Protein AF-A0A1H3PT80-F1 (afdb_monomer_lite)

Sequence (200 aa):
MAVECEVYDCGIDAIGRCCNGANCEVSGGAAYCTSHGYGGQCRLCLDAWPRHQEEYRAAVDAARERLTRIAAALTDAGVTPVRYPSGRTRQRKVRVGLLRLETHWVSEPDPDAMRSGWLLGTYRWSKWVTDKYGEGGWHWDRDYPTYLNTDGTLAAEGLDGGDIRKVSLTGWDQRDVDFWNGLADTAAALAKRQGVQVTD

Secondary structure (DSSP, 8-state):
--------S-----EEEPS-TTT-SSTT--EEEGGG-BTTB-HHHHHHHHHHHHHHHHHHHHHHHHHHHHHHHHHHTT-PPEEEEEEEEEEEEEEETTTEEEEEEEEEEEEEEEEEEEEEEEEEEEEEE--TTS-SPEEEEEEEEEEEETTS-EEETTSBTS-GGG--SSSS-HHHHHHHHHHHHHHHHHHHHTT-----

Organism: NCBI:txid405436

pLDDT: mean 72.31, std 17.57, range [26.64, 97.19]

Foldseek 3Di:
DDDDPPPDPDPDDDWAFQPPCPQAPDNPGDIDDPVCDDVRHHPRSVVCVVVLVVVLVVLLVVLLVLLQLLLQLCVVVVPFWDKFFAWDWDWDFDDDPDPDTDTDIDQAGDPVRIFTFHFLDWDWFWDFDQPPVSPDTDIDIDIFGWGQGSRSFIAGGSYPPRGCPRTDPPPSDVCSSVVSNVSSVSSCVVCVVVVGDRDD

Structure (mmCIF, N/CA/C/O backbone):
data_AF-A0A1H3PT80-F1
#
_entry.id   AF-A0A1H3PT80-F1
#
loop_
_atom_site.group_PDB
_atom_site.id
_atom_site.type_symbol
_atom_site.label_atom_id
_atom_site.label_alt_id
_atom_site.label_comp_id
_atom_site.label_asym_id
_atom_site.label_entity_id
_atom_site.label_seq_id
_atom_site.pdbx_PDB_ins_code
_atom_site.Cartn_x
_atom_site.Cartn_y
_atom_site.Cartn_z
_atom_site.occupancy
_atom_site.B_iso_or_equiv
_atom_site.auth_seq_id
_atom_site.auth_comp_id
_atom_site.auth_asym_id
_atom_site.auth_atom_id
_atom_site.pdbx_PDB_model_num
ATOM 1 N N . MET A 1 1 ? 13.349 -22.345 -34.858 1.00 31.91 1 MET A N 1
ATOM 2 C CA . MET A 1 1 ? 13.309 -21.340 -35.939 1.00 31.91 1 MET A CA 1
ATOM 3 C C . MET A 1 1 ? 14.160 -20.170 -35.487 1.00 31.91 1 MET A C 1
ATOM 5 O O . MET A 1 1 ? 13.883 -19.621 -34.428 1.00 31.91 1 MET A O 1
ATOM 9 N N . ALA A 1 2 ? 15.270 -19.917 -36.182 1.00 26.64 2 ALA A N 1
ATOM 10 C CA . ALA A 1 2 ? 16.152 -18.792 -35.895 1.00 26.64 2 ALA A CA 1
ATOM 11 C C . ALA A 1 2 ? 15.424 -17.515 -36.319 1.00 26.64 2 ALA A C 1
ATOM 13 O O . ALA A 1 2 ? 14.973 -17.430 -37.456 1.00 26.64 2 ALA A O 1
ATOM 14 N N . VAL A 1 3 ? 15.235 -16.579 -35.390 1.00 37.38 3 VAL A N 1
ATOM 15 C CA . VAL A 1 3 ? 14.699 -15.262 -35.732 1.00 37.38 3 VAL A CA 1
ATOM 16 C C . VAL A 1 3 ? 15.829 -14.546 -36.451 1.00 37.38 3 VAL A C 1
ATOM 18 O O . VAL A 1 3 ? 16.868 -14.280 -35.847 1.00 37.38 3 VAL A O 1
ATOM 21 N N . GLU A 1 4 ? 15.657 -14.348 -37.752 1.00 37.88 4 GLU A N 1
ATOM 22 C CA . GLU A 1 4 ? 16.518 -13.510 -38.569 1.00 37.88 4 GLU A CA 1
ATOM 23 C C . GLU A 1 4 ? 16.566 -12.130 -37.909 1.00 37.88 4 GLU A C 1
ATOM 25 O O . GLU A 1 4 ? 15.595 -11.377 -37.913 1.00 37.88 4 GLU A O 1
ATOM 30 N N . CYS A 1 5 ? 17.691 -11.804 -37.276 1.00 41.44 5 CYS A N 1
ATOM 31 C CA . CYS A 1 5 ? 18.057 -10.407 -37.179 1.00 41.44 5 CYS A CA 1
ATOM 32 C C . CYS A 1 5 ? 18.278 -9.969 -38.626 1.00 41.44 5 CYS A C 1
ATOM 34 O O . CYS A 1 5 ? 19.224 -10.429 -39.265 1.00 41.44 5 CYS A O 1
ATOM 36 N N . GLU A 1 6 ? 17.407 -9.116 -39.152 1.00 39.62 6 GLU A N 1
ATOM 37 C CA . GLU A 1 6 ? 17.739 -8.281 -40.302 1.00 39.62 6 GLU A CA 1
ATOM 38 C C . GLU A 1 6 ? 18.891 -7.365 -39.860 1.00 39.62 6 GLU A C 1
ATOM 40 O O . GLU A 1 6 ? 18.703 -6.257 -39.359 1.00 39.62 6 GLU A O 1
ATOM 45 N N . VAL A 1 7 ? 20.112 -7.902 -39.919 1.00 45.34 7 VAL A N 1
ATOM 46 C CA . VAL A 1 7 ? 21.350 -7.192 -39.615 1.00 45.34 7 VAL A CA 1
ATOM 47 C C . VAL A 1 7 ? 21.594 -6.234 -40.773 1.00 45.34 7 VAL A C 1
ATOM 49 O O . VAL A 1 7 ? 22.225 -6.576 -41.769 1.00 45.34 7 VAL A O 1
ATOM 52 N N . TYR A 1 8 ? 21.067 -5.023 -40.646 1.00 38.28 8 TYR A N 1
ATOM 53 C CA . TYR A 1 8 ? 21.519 -3.880 -41.426 1.00 38.28 8 TYR A CA 1
ATOM 54 C C . TYR A 1 8 ? 22.942 -3.522 -40.989 1.00 38.28 8 TYR A C 1
ATOM 56 O O . TYR A 1 8 ? 23.091 -2.845 -39.980 1.00 38.28 8 TYR A O 1
ATOM 64 N N . ASP A 1 9 ? 23.959 -3.994 -41.722 1.00 40.78 9 ASP A N 1
ATOM 65 C CA . ASP A 1 9 ? 25.332 -3.447 -41.852 1.00 40.78 9 ASP A CA 1
ATOM 66 C C . ASP A 1 9 ? 26.089 -2.975 -40.583 1.00 40.78 9 ASP A C 1
ATOM 68 O O . ASP A 1 9 ? 27.136 -2.331 -40.664 1.00 40.78 9 ASP A O 1
ATOM 72 N N . CYS A 1 10 ? 25.624 -3.305 -39.380 1.00 45.09 10 CYS A N 1
ATOM 73 C CA . CYS A 1 10 ? 26.256 -2.919 -38.130 1.00 45.09 10 CYS A CA 1
ATOM 74 C C . CYS A 1 10 ? 27.233 -4.022 -37.717 1.00 45.09 10 CYS A C 1
ATOM 76 O O . CYS A 1 10 ? 26.894 -4.952 -36.986 1.00 45.09 10 CYS A O 1
ATOM 78 N N . GLY A 1 11 ? 28.463 -3.962 -38.218 1.00 45.03 11 GLY A N 1
ATOM 79 C CA . GLY A 1 11 ? 29.505 -4.907 -37.825 1.00 45.03 11 GLY A CA 1
ATOM 80 C C . GLY A 1 11 ? 29.887 -4.776 -36.346 1.00 45.03 11 GLY A C 1
ATOM 81 O O . GLY A 1 11 ? 30.860 -4.090 -36.076 1.00 45.03 11 GLY A O 1
ATOM 82 N N . ILE A 1 12 ? 29.158 -5.401 -35.401 1.00 51.84 12 ILE A N 1
ATOM 83 C CA . ILE A 1 12 ? 29.580 -5.614 -33.993 1.00 51.84 12 ILE A CA 1
ATOM 84 C C . ILE A 1 12 ? 29.006 -6.916 -33.362 1.00 51.84 12 ILE A C 1
ATOM 86 O O . ILE A 1 12 ? 27.827 -7.017 -33.026 1.00 51.84 12 ILE A O 1
ATOM 90 N N . ASP A 1 13 ? 29.918 -7.870 -33.151 1.00 42.28 13 ASP A N 1
ATOM 91 C CA . ASP A 1 13 ? 30.297 -8.759 -32.021 1.00 42.28 13 ASP A CA 1
ATOM 92 C C . ASP A 1 13 ? 29.435 -9.140 -30.786 1.00 42.28 13 ASP A C 1
ATOM 94 O O . ASP A 1 13 ? 29.925 -9.941 -29.986 1.00 42.28 13 ASP A O 1
ATOM 98 N N . ALA A 1 14 ? 28.186 -8.712 -30.564 1.00 50.44 14 ALA A N 1
ATOM 99 C CA . ALA A 1 14 ? 27.430 -9.269 -29.418 1.00 50.44 14 ALA A CA 1
ATOM 100 C C . ALA A 1 14 ? 25.906 -9.274 -29.582 1.00 50.44 14 ALA A C 1
ATOM 102 O O . ALA A 1 14 ? 25.258 -8.227 -29.621 1.00 50.44 14 ALA A O 1
ATOM 103 N N . ILE A 1 15 ? 25.334 -10.484 -29.586 1.00 58.44 15 ILE A N 1
ATOM 104 C CA . ILE A 1 15 ? 23.895 -10.728 -29.454 1.00 58.44 15 ILE A CA 1
ATOM 105 C C . ILE A 1 15 ? 23.549 -10.721 -27.961 1.00 58.44 15 ILE A C 1
ATOM 107 O O . ILE A 1 15 ? 23.914 -11.640 -27.227 1.00 58.44 15 ILE A O 1
ATOM 111 N N . GLY A 1 16 ? 22.819 -9.701 -27.514 1.00 57.72 16 GLY A N 1
ATOM 112 C CA . GLY A 1 16 ? 22.093 -9.734 -26.248 1.00 57.72 16 GLY A CA 1
ATOM 113 C C . GLY A 1 16 ? 20.696 -10.325 -26.452 1.00 57.72 16 GLY A C 1
ATOM 114 O O . GLY A 1 16 ? 20.104 -10.206 -27.525 1.00 57.72 16 GLY A O 1
ATOM 115 N N . ARG A 1 17 ? 20.132 -10.960 -25.422 1.00 60.50 17 ARG A N 1
ATOM 116 C CA . ARG A 1 17 ? 18.685 -11.226 -25.349 1.00 60.50 17 ARG A CA 1
ATOM 117 C C . ARG A 1 17 ? 18.067 -10.233 -24.391 1.00 60.50 17 ARG A C 1
ATOM 119 O O . ARG A 1 17 ? 18.657 -9.956 -23.349 1.00 60.50 17 ARG A O 1
ATOM 126 N N . CYS A 1 18 ? 16.911 -9.678 -24.748 1.00 62.84 18 CYS A N 1
ATOM 127 C CA . CYS A 1 18 ? 16.230 -8.732 -23.871 1.00 62.84 18 CYS A CA 1
ATOM 128 C C . CYS A 1 18 ? 15.975 -9.395 -22.510 1.00 62.84 18 CYS A C 1
ATOM 130 O O . CYS A 1 18 ? 15.366 -10.461 -22.443 1.00 62.84 18 CYS A O 1
ATOM 132 N N . CYS A 1 19 ? 16.464 -8.770 -21.436 1.00 55.00 19 CYS A N 1
ATOM 133 C CA . CYS A 1 19 ? 16.321 -9.266 -20.066 1.00 55.00 19 CYS A CA 1
ATOM 134 C C . CYS A 1 19 ? 14.875 -9.184 -19.548 1.00 55.00 19 CYS A C 1
ATOM 136 O O . CYS A 1 19 ? 14.531 -9.849 -18.573 1.00 55.00 19 CYS A O 1
ATOM 138 N N . ASN A 1 20 ? 14.010 -8.425 -20.227 1.00 55.66 20 ASN A N 1
ATOM 139 C CA . ASN A 1 20 ? 12.604 -8.250 -19.872 1.00 55.66 20 ASN A CA 1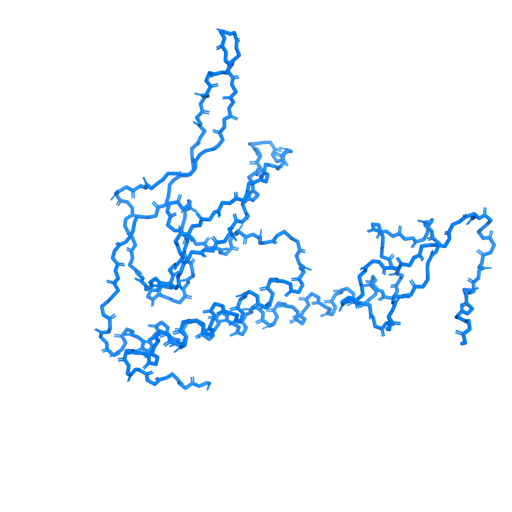
ATOM 140 C C . ASN A 1 20 ? 11.729 -9.392 -20.404 1.00 55.66 20 ASN A C 1
ATOM 142 O O . ASN A 1 20 ? 10.794 -9.157 -21.162 1.00 55.66 20 ASN A O 1
ATOM 146 N N . GLY A 1 21 ? 11.984 -10.633 -19.980 1.00 51.47 21 GLY A N 1
ATOM 147 C CA . GLY A 1 21 ? 11.119 -11.776 -20.314 1.00 51.47 21 GLY A CA 1
ATOM 148 C C . GLY A 1 21 ? 9.647 -11.589 -19.903 1.00 51.47 21 GLY A C 1
ATOM 149 O O . GLY A 1 21 ? 8.773 -12.200 -20.500 1.00 51.47 21 GLY A O 1
ATOM 150 N N . ALA A 1 22 ? 9.382 -10.712 -18.931 1.00 53.22 22 ALA A N 1
ATOM 151 C CA . ALA A 1 22 ? 8.051 -10.350 -18.442 1.00 53.22 22 ALA A CA 1
ATOM 152 C C . ALA A 1 22 ? 7.285 -9.341 -19.326 1.00 53.22 22 ALA A C 1
ATOM 154 O O . ALA A 1 22 ? 6.060 -9.390 -19.380 1.00 53.22 22 ALA A O 1
ATOM 155 N N . ASN A 1 23 ? 8.001 -8.443 -20.014 1.00 54.19 23 ASN A N 1
ATOM 156 C CA . ASN A 1 23 ? 7.424 -7.323 -20.780 1.00 54.19 23 ASN A CA 1
ATOM 157 C C . ASN A 1 23 ? 7.787 -7.387 -22.274 1.00 54.19 23 ASN A C 1
ATOM 159 O O . ASN A 1 23 ? 7.582 -6.428 -23.012 1.00 54.19 23 ASN A O 1
ATOM 163 N N . CYS A 1 24 ? 8.407 -8.480 -22.720 1.00 64.62 24 CYS A N 1
ATOM 164 C CA . CYS A 1 24 ? 8.687 -8.715 -24.126 1.00 64.62 24 CYS A CA 1
ATOM 165 C C . CYS A 1 24 ? 7.549 -9.547 -24.709 1.00 64.62 24 CYS A C 1
ATOM 167 O O . CYS A 1 24 ? 7.300 -10.662 -24.259 1.00 64.62 24 CYS A O 1
ATOM 169 N N . GLU A 1 25 ? 6.904 -9.036 -25.755 1.00 64.69 25 GLU A N 1
ATOM 170 C CA . GLU A 1 25 ? 5.866 -9.761 -26.504 1.00 64.69 25 GLU A CA 1
ATOM 171 C C . GLU A 1 25 ? 6.401 -11.047 -27.167 1.00 64.69 25 GLU A C 1
ATOM 173 O O . GLU A 1 25 ? 5.635 -11.908 -27.599 1.00 64.69 25 GLU A O 1
ATOM 178 N N . VAL A 1 26 ? 7.729 -11.204 -27.228 1.00 64.06 26 VAL A N 1
ATOM 179 C CA . VAL A 1 26 ? 8.406 -12.404 -27.717 1.00 64.06 26 VAL A CA 1
ATOM 180 C C . VAL A 1 26 ? 8.758 -13.313 -26.543 1.00 64.06 26 VAL A C 1
ATOM 182 O O . VAL A 1 26 ? 9.646 -13.011 -25.741 1.00 64.06 26 VAL A O 1
ATOM 185 N N . SER A 1 27 ? 8.112 -14.479 -26.488 1.00 60.38 27 SER A N 1
ATOM 186 C CA . SER A 1 27 ? 8.418 -15.528 -25.509 1.00 60.38 27 SER A CA 1
ATOM 187 C C . SER A 1 27 ? 9.910 -15.894 -25.532 1.00 60.38 27 SER A C 1
ATOM 189 O O . SER A 1 27 ? 10.440 -16.326 -26.556 1.00 60.38 27 SER A O 1
ATOM 191 N N . GLY A 1 28 ? 10.593 -15.736 -24.393 1.00 59.59 28 GLY A N 1
ATOM 192 C CA . GLY A 1 28 ? 12.038 -15.985 -24.261 1.00 59.59 28 GLY A CA 1
ATOM 193 C C . GLY A 1 28 ? 12.946 -14.814 -24.669 1.00 59.59 28 GLY A C 1
ATOM 194 O O . GLY A 1 28 ? 14.168 -14.985 -24.728 1.00 59.59 28 GLY A O 1
ATOM 195 N N . GLY A 1 29 ? 12.364 -13.639 -24.931 1.00 65.56 29 GLY A N 1
ATOM 196 C CA . GLY A 1 29 ? 13.063 -12.395 -25.241 1.00 65.56 29 GLY A CA 1
ATOM 197 C C . GLY A 1 29 ? 13.547 -12.315 -26.690 1.00 65.56 29 GLY A C 1
ATOM 198 O O . GLY A 1 29 ? 14.150 -13.252 -27.223 1.00 65.56 29 GLY A O 1
ATOM 199 N N . ALA A 1 30 ? 13.323 -11.163 -27.326 1.00 68.62 30 ALA A N 1
ATOM 200 C CA . ALA A 1 30 ? 13.878 -10.881 -28.644 1.00 68.62 30 ALA A CA 1
ATOM 201 C C . ALA A 1 30 ? 15.408 -10.717 -28.576 1.00 68.62 30 ALA A C 1
ATOM 203 O O . ALA A 1 30 ? 15.952 -10.142 -27.622 1.00 68.62 30 ALA A O 1
ATOM 204 N N . ALA A 1 31 ? 16.097 -11.227 -29.599 1.00 65.38 31 ALA A N 1
ATOM 205 C CA . ALA A 1 31 ? 17.514 -10.960 -29.811 1.00 65.38 31 ALA A CA 1
ATOM 206 C C . ALA A 1 31 ? 17.703 -9.502 -30.257 1.00 65.38 31 ALA A C 1
ATOM 208 O O . ALA A 1 31 ? 16.900 -8.981 -31.030 1.00 65.38 31 ALA A O 1
ATOM 209 N N . TYR A 1 32 ? 18.748 -8.839 -29.766 1.00 61.19 32 TYR A N 1
ATOM 210 C CA . TYR A 1 32 ? 19.111 -7.488 -30.190 1.00 61.19 32 TYR A CA 1
ATOM 211 C C . TYR A 1 32 ? 20.634 -7.302 -30.176 1.00 61.19 32 TYR A C 1
ATOM 213 O O . TYR A 1 32 ? 21.350 -7.931 -29.394 1.00 61.19 32 TYR A O 1
ATOM 221 N N . CYS A 1 33 ? 21.132 -6.415 -31.036 1.00 61.91 33 CYS A N 1
ATOM 222 C CA . CYS A 1 33 ? 22.520 -5.959 -31.001 1.00 61.91 33 CYS A CA 1
ATOM 223 C C . CYS A 1 33 ? 22.676 -4.883 -29.920 1.00 61.91 33 CYS A C 1
ATOM 225 O O . CYS A 1 33 ? 21.865 -3.959 -29.853 1.00 61.91 33 CYS A O 1
ATOM 227 N N . THR A 1 34 ? 23.726 -4.954 -29.100 1.00 56.25 34 THR A N 1
ATOM 228 C CA . THR A 1 34 ? 23.953 -4.023 -27.974 1.00 56.25 34 THR A CA 1
ATOM 229 C C . THR A 1 34 ? 23.998 -2.550 -28.402 1.00 56.25 34 THR A C 1
ATOM 231 O O . THR A 1 34 ? 23.572 -1.687 -27.643 1.00 56.25 34 THR A O 1
ATOM 234 N N . SER A 1 35 ? 24.437 -2.259 -29.633 1.00 54.66 35 SER A N 1
ATOM 235 C CA . SER A 1 35 ? 24.432 -0.920 -30.250 1.00 54.66 35 SER A CA 1
ATOM 236 C C . SER A 1 35 ? 23.033 -0.361 -30.543 1.00 54.66 35 SER A C 1
ATOM 238 O O . SER A 1 35 ? 22.873 0.849 -30.673 1.00 54.66 35 SER A O 1
ATOM 240 N N . HIS A 1 36 ? 22.023 -1.226 -30.631 1.00 52.38 36 HIS A N 1
ATOM 241 C CA . HIS A 1 36 ? 20.621 -0.883 -30.884 1.00 52.38 36 HIS A CA 1
ATOM 242 C C . HIS A 1 36 ? 19.729 -1.094 -29.650 1.00 52.38 36 HIS A C 1
ATOM 244 O O . HIS A 1 36 ? 18.524 -0.852 -29.709 1.00 52.38 36 HIS A O 1
ATOM 250 N N . GLY A 1 37 ? 20.305 -1.546 -28.532 1.00 53.94 37 GLY A N 1
ATOM 251 C CA . GLY A 1 37 ? 19.613 -1.661 -27.256 1.00 53.94 37 GLY A CA 1
ATOM 252 C C . GLY A 1 37 ? 19.780 -0.392 -26.427 1.00 53.94 37 GLY A C 1
ATOM 253 O O . GLY A 1 37 ? 20.900 -0.009 -26.100 1.00 53.94 37 GLY A O 1
ATOM 254 N N . TYR A 1 38 ? 18.677 0.237 -26.020 1.00 56.12 38 TYR A N 1
ATOM 255 C CA . TYR A 1 38 ? 18.713 1.289 -25.001 1.00 56.12 38 TYR A CA 1
ATOM 256 C C . TYR A 1 38 ? 18.466 0.644 -23.634 1.00 56.12 38 TYR A C 1
ATOM 258 O O . TYR A 1 38 ? 17.416 0.045 -23.412 1.00 56.12 38 TYR A O 1
ATOM 266 N N . GLY A 1 39 ? 19.459 0.678 -22.739 1.00 58.00 39 GLY A N 1
ATOM 267 C CA . GLY A 1 39 ? 19.324 0.125 -21.383 1.00 58.00 39 GLY A CA 1
ATOM 268 C C . GLY A 1 39 ? 19.009 -1.381 -21.306 1.00 58.00 39 GLY A C 1
ATOM 269 O O . GLY A 1 39 ? 18.416 -1.820 -20.328 1.00 58.00 39 GLY A O 1
ATOM 270 N N . GLY A 1 40 ? 19.367 -2.178 -22.324 1.00 60.03 40 GLY A N 1
ATOM 271 C CA . GLY A 1 40 ? 19.110 -3.630 -22.351 1.00 60.03 40 GLY A CA 1
ATOM 272 C C . GLY A 1 40 ? 17.749 -4.060 -22.926 1.00 60.03 40 GLY A C 1
ATOM 273 O O . GLY A 1 40 ? 17.359 -5.225 -22.801 1.00 60.03 40 GLY A O 1
ATOM 274 N N . GLN A 1 41 ? 17.014 -3.142 -23.562 1.00 62.91 41 GLN A N 1
ATOM 275 C CA . GLN A 1 41 ? 15.702 -3.401 -24.165 1.00 62.91 41 GLN A CA 1
ATOM 276 C C . GLN A 1 41 ? 15.775 -3.473 -25.698 1.00 62.91 41 GLN A C 1
ATOM 278 O O . GLN A 1 41 ? 16.498 -2.700 -26.326 1.00 62.91 41 GLN A O 1
ATOM 283 N N . CYS A 1 42 ? 15.012 -4.392 -26.304 1.00 69.19 42 CYS A N 1
ATOM 284 C CA . CYS A 1 42 ? 14.864 -4.469 -27.763 1.00 69.19 42 CYS A CA 1
ATOM 285 C C . CYS A 1 42 ? 13.848 -3.435 -28.284 1.00 69.19 42 CYS A C 1
ATOM 287 O O . CYS A 1 42 ? 13.025 -2.929 -27.520 1.00 69.19 42 CYS A O 1
ATOM 289 N N . ARG A 1 43 ? 13.855 -3.161 -29.597 1.00 70.12 43 ARG A N 1
ATOM 290 C CA . ARG A 1 43 ? 12.960 -2.168 -30.215 1.00 70.12 43 ARG A CA 1
ATOM 291 C C . ARG A 1 43 ? 11.470 -2.469 -30.006 1.00 70.12 43 ARG A C 1
ATOM 293 O O . ARG A 1 43 ? 10.731 -1.548 -29.696 1.00 70.12 43 ARG A O 1
ATOM 300 N N . LEU A 1 44 ? 11.060 -3.738 -30.065 1.00 70.38 44 LEU A N 1
ATOM 301 C CA . LEU A 1 44 ? 9.674 -4.142 -29.788 1.00 70.38 44 LEU A CA 1
ATOM 302 C C . LEU A 1 44 ? 9.247 -3.780 -28.357 1.00 70.38 44 LEU A C 1
ATOM 304 O O . LEU A 1 44 ? 8.166 -3.242 -28.156 1.00 70.38 44 LEU A O 1
ATOM 308 N N . CYS A 1 45 ? 10.122 -3.999 -27.369 1.00 68.88 45 CYS A N 1
ATOM 309 C CA . CYS A 1 45 ? 9.856 -3.589 -25.988 1.00 68.88 45 CYS A CA 1
ATOM 310 C C . CYS A 1 45 ? 9.774 -2.062 -25.846 1.00 68.88 45 CYS A C 1
ATOM 312 O O . CYS A 1 45 ? 8.984 -1.573 -25.046 1.00 68.88 45 CYS A O 1
ATOM 314 N N . LEU A 1 46 ? 10.586 -1.315 -26.603 1.00 70.50 46 LEU A N 1
ATOM 315 C CA . LEU A 1 46 ? 10.551 0.151 -26.606 1.00 70.50 46 LEU A CA 1
ATOM 316 C C . LEU A 1 46 ? 9.275 0.694 -27.262 1.00 70.50 46 LEU A C 1
ATOM 318 O O . LEU A 1 46 ? 8.715 1.669 -26.773 1.00 70.50 46 LEU A O 1
ATOM 322 N N . ASP A 1 47 ? 8.800 0.063 -28.335 1.00 73.31 47 ASP A N 1
ATOM 323 C CA . ASP A 1 47 ? 7.573 0.463 -29.029 1.00 73.31 47 ASP A CA 1
ATOM 324 C C . ASP A 1 47 ? 6.314 0.092 -28.226 1.00 73.31 47 ASP A C 1
ATOM 326 O O . ASP A 1 47 ? 5.366 0.873 -28.169 1.00 73.31 47 ASP A O 1
ATOM 330 N N . ALA A 1 48 ? 6.322 -1.052 -27.534 1.00 71.06 48 ALA A N 1
ATOM 331 C CA . ALA A 1 48 ? 5.248 -1.466 -26.627 1.00 71.06 48 ALA A CA 1
ATOM 332 C C . ALA A 1 48 ? 5.258 -0.712 -25.282 1.00 71.06 48 ALA A C 1
ATOM 334 O O . ALA A 1 48 ? 4.278 -0.753 -24.534 1.00 71.06 48 ALA A O 1
ATOM 335 N N . TRP A 1 49 ? 6.347 -0.002 -24.969 1.00 72.94 49 TRP A N 1
ATOM 336 C CA . TRP A 1 49 ? 6.562 0.660 -23.682 1.00 72.94 49 TRP A CA 1
ATOM 337 C C . TRP A 1 49 ? 5.417 1.594 -23.251 1.00 72.94 49 TRP A C 1
ATOM 339 O O . TRP A 1 49 ? 4.971 1.464 -22.110 1.00 72.94 49 TRP A O 1
ATOM 349 N N . PRO A 1 50 ? 4.878 2.492 -24.105 1.00 76.75 50 PRO A N 1
ATOM 350 C CA . PRO A 1 50 ? 3.779 3.372 -23.702 1.00 76.75 50 PRO A CA 1
ATOM 351 C C . PRO A 1 50 ? 2.517 2.595 -23.312 1.00 76.75 50 PRO A C 1
ATOM 353 O O . PRO A 1 50 ? 1.899 2.894 -22.294 1.00 76.75 50 PRO A O 1
ATOM 356 N N . ARG A 1 51 ? 2.178 1.546 -24.069 1.00 77.75 51 ARG A N 1
ATOM 357 C CA . ARG A 1 51 ? 1.020 0.691 -23.788 1.00 77.75 51 ARG A CA 1
ATOM 358 C C . ARG A 1 51 ? 1.183 -0.054 -22.468 1.00 77.75 51 ARG A C 1
ATOM 360 O O . ARG A 1 51 ? 0.274 -0.042 -21.648 1.00 77.75 51 ARG A O 1
ATOM 367 N N . HIS A 1 52 ? 2.357 -0.629 -22.215 1.00 75.56 52 HIS A N 1
ATOM 368 C CA . HIS A 1 52 ? 2.635 -1.270 -20.931 1.00 75.56 52 HIS A CA 1
ATOM 369 C C . HIS A 1 52 ? 2.590 -0.285 -19.758 1.00 75.56 52 HIS A C 1
ATOM 371 O O . HIS A 1 52 ? 2.160 -0.661 -18.672 1.00 75.56 52 HIS A O 1
ATOM 377 N N . GLN A 1 53 ? 2.969 0.984 -19.959 1.00 76.19 53 GLN A N 1
ATOM 378 C CA . GLN A 1 53 ? 2.778 2.013 -18.934 1.00 76.19 53 GLN A CA 1
ATOM 379 C C . GLN A 1 53 ? 1.298 2.285 -18.653 1.00 76.19 53 GLN A C 1
ATOM 381 O O . GLN A 1 53 ? 0.932 2.470 -17.494 1.00 76.19 53 GLN A O 1
ATOM 386 N N . GLU A 1 54 ? 0.453 2.329 -19.680 1.00 80.62 54 GLU A N 1
ATOM 387 C CA . GLU A 1 54 ? -0.992 2.523 -19.519 1.00 80.62 54 GLU A CA 1
ATOM 388 C C . GLU A 1 54 ? -1.651 1.325 -18.829 1.00 80.62 54 GLU A C 1
ATOM 390 O O . GLU A 1 54 ? -2.347 1.512 -17.833 1.00 80.62 54 GLU A O 1
ATOM 395 N N . GLU A 1 55 ? -1.369 0.104 -19.292 1.00 80.25 55 GLU A N 1
ATOM 396 C CA . GLU A 1 55 ? -1.851 -1.148 -18.690 1.00 80.25 55 GLU A CA 1
ATOM 397 C C . GLU A 1 55 ? -1.431 -1.249 -17.217 1.00 80.25 55 GLU A C 1
ATOM 399 O O . GLU A 1 55 ? -2.250 -1.540 -16.344 1.00 80.25 55 GLU A O 1
ATOM 404 N N . TYR A 1 56 ? -0.169 -0.929 -16.918 1.00 77.44 56 TYR A N 1
ATOM 405 C CA . TYR A 1 56 ? 0.339 -0.885 -15.552 1.00 77.44 56 TYR A CA 1
ATOM 406 C C . TYR A 1 56 ? -0.412 0.142 -14.699 1.00 77.44 56 TYR A C 1
ATOM 408 O O . TYR A 1 56 ? -0.816 -0.164 -13.577 1.00 77.44 56 TYR A O 1
ATOM 416 N N . ARG A 1 57 ? -0.590 1.375 -15.199 1.00 80.69 57 ARG A N 1
ATOM 417 C CA . ARG A 1 57 ? -1.264 2.441 -14.439 1.00 80.69 57 ARG A CA 1
ATOM 418 C C . ARG A 1 57 ? -2.699 2.047 -14.141 1.00 80.69 57 ARG A C 1
ATOM 420 O O . ARG A 1 57 ? -3.109 2.139 -12.991 1.00 80.69 57 ARG A O 1
ATOM 427 N N . ALA A 1 58 ? -3.404 1.528 -15.143 1.00 85.38 58 ALA A N 1
ATOM 428 C CA . ALA A 1 58 ? -4.763 1.033 -14.990 1.00 85.38 58 ALA A CA 1
ATOM 429 C C . ALA A 1 58 ? -4.850 -0.083 -13.936 1.00 85.38 58 ALA A C 1
ATOM 431 O O . ALA A 1 58 ? -5.745 -0.057 -13.096 1.00 85.38 58 ALA A O 1
ATOM 432 N N . ALA A 1 59 ? -3.903 -1.027 -13.925 1.00 83.81 59 ALA A N 1
ATOM 433 C CA . ALA A 1 59 ? -3.876 -2.101 -12.934 1.00 83.81 59 ALA A CA 1
ATOM 434 C C . ALA A 1 59 ? -3.625 -1.583 -11.506 1.00 83.81 59 ALA A C 1
ATOM 436 O O . ALA A 1 59 ? -4.319 -1.981 -10.569 1.00 83.81 59 ALA A O 1
ATOM 437 N N . VAL A 1 60 ? -2.670 -0.663 -11.329 1.00 83.06 60 VAL A N 1
ATOM 438 C CA . VAL A 1 60 ? -2.395 -0.041 -10.023 1.00 83.06 60 VAL A CA 1
ATOM 439 C C . VAL A 1 60 ? -3.582 0.796 -9.546 1.00 83.06 60 VAL A C 1
ATOM 441 O O . VAL A 1 60 ? -3.930 0.751 -8.365 1.00 83.06 60 VAL A O 1
ATOM 444 N N . ASP A 1 61 ? -4.221 1.546 -10.440 1.00 86.25 61 ASP A N 1
ATOM 445 C CA . ASP A 1 61 ? -5.373 2.376 -10.096 1.00 86.25 61 ASP A CA 1
ATOM 446 C C . ASP A 1 61 ? -6.593 1.518 -9.734 1.00 86.25 61 ASP A C 1
ATOM 448 O O . ASP A 1 61 ? -7.233 1.788 -8.719 1.00 86.25 61 ASP A O 1
ATOM 452 N N . ALA A 1 62 ? -6.836 0.405 -10.434 1.00 89.69 62 ALA A N 1
ATOM 453 C CA . ALA A 1 62 ? -7.870 -0.561 -10.057 1.00 89.69 62 ALA A CA 1
ATOM 454 C C . ALA A 1 62 ? -7.628 -1.166 -8.659 1.00 89.69 62 ALA A C 1
ATOM 456 O O . ALA A 1 62 ? -8.554 -1.277 -7.850 1.00 89.69 62 ALA A O 1
ATOM 457 N N . ALA A 1 63 ? -6.379 -1.514 -8.328 1.00 88.56 63 ALA A N 1
ATOM 458 C CA . ALA A 1 63 ? -6.027 -2.007 -6.996 1.00 88.56 63 ALA A CA 1
ATOM 459 C C . ALA A 1 63 ? -6.244 -0.941 -5.906 1.00 88.56 63 ALA A C 1
ATOM 461 O O . ALA A 1 63 ? -6.731 -1.250 -4.815 1.00 88.56 63 ALA A O 1
ATOM 462 N N . ARG A 1 64 ? -5.934 0.328 -6.199 1.00 86.94 64 ARG A N 1
ATOM 463 C CA . ARG A 1 64 ? -6.188 1.461 -5.293 1.00 86.94 64 ARG A CA 1
ATOM 464 C C . ARG A 1 64 ? -7.673 1.700 -5.076 1.00 86.94 64 ARG A C 1
ATOM 466 O O . ARG A 1 64 ? -8.092 1.847 -3.934 1.00 86.94 64 ARG A O 1
ATOM 473 N N . GLU A 1 65 ? -8.472 1.690 -6.137 1.00 91.38 65 GLU A N 1
ATOM 474 C CA . GLU A 1 65 ? -9.927 1.807 -6.029 1.00 91.38 65 GLU A CA 1
ATOM 475 C C . GLU A 1 65 ? -10.509 0.688 -5.164 1.00 91.38 65 GLU A C 1
ATOM 477 O O . GLU A 1 65 ? -11.348 0.941 -4.296 1.00 91.38 65 GLU A O 1
ATOM 482 N N . ARG A 1 66 ? -10.011 -0.542 -5.330 1.00 94.06 66 ARG A N 1
ATOM 483 C CA . ARG A 1 66 ? -10.400 -1.679 -4.491 1.00 94.06 66 ARG A CA 1
ATOM 484 C C . ARG A 1 66 ? -10.044 -1.451 -3.020 1.00 94.06 66 ARG A C 1
ATOM 486 O O . ARG A 1 66 ? -10.891 -1.674 -2.158 1.00 94.06 66 ARG A O 1
ATOM 493 N N . LEU A 1 67 ? -8.846 -0.950 -2.714 1.00 92.62 67 LEU A N 1
ATOM 494 C CA . LEU A 1 67 ? -8.456 -0.567 -1.347 1.00 92.62 67 LEU A CA 1
ATOM 495 C C . LEU A 1 67 ? -9.373 0.520 -0.767 1.00 92.62 67 LEU A C 1
ATOM 497 O O . LEU A 1 67 ? -9.792 0.407 0.386 1.00 92.62 67 LEU A O 1
ATOM 501 N N . THR A 1 68 ? -9.745 1.527 -1.561 1.00 93.62 6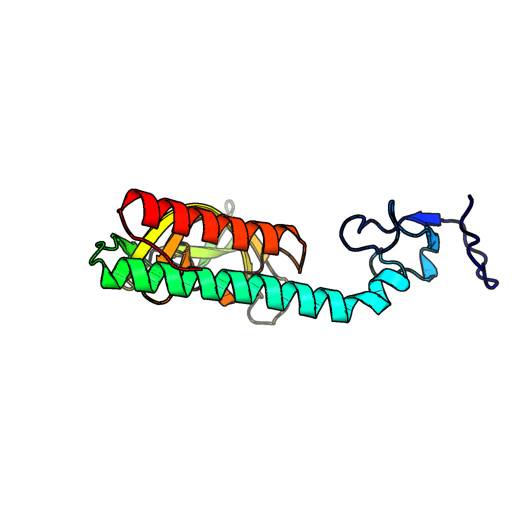8 THR A N 1
ATOM 502 C CA . THR A 1 68 ? -10.708 2.560 -1.156 1.00 93.62 68 THR A CA 1
ATOM 503 C C . THR A 1 68 ? -12.079 1.974 -0.840 1.00 93.62 68 THR A C 1
ATOM 505 O O . THR A 1 68 ? -12.642 2.301 0.205 1.00 93.62 68 THR A O 1
ATOM 508 N N . ARG A 1 69 ? -12.599 1.060 -1.669 1.00 95.50 69 ARG A N 1
ATOM 509 C CA . ARG A 1 69 ? -13.864 0.360 -1.383 1.00 95.50 69 ARG A CA 1
ATOM 510 C C . ARG A 1 69 ? -13.788 -0.456 -0.093 1.00 95.50 69 ARG A C 1
ATOM 512 O O . ARG A 1 69 ? -14.712 -0.404 0.714 1.00 95.50 69 ARG A O 1
ATOM 519 N N . ILE A 1 70 ? -12.682 -1.167 0.135 1.00 96.69 70 ILE A N 1
ATOM 520 C CA . ILE A 1 70 ? -12.471 -1.948 1.363 1.00 96.69 70 ILE A CA 1
ATOM 521 C C . ILE A 1 70 ? -12.445 -1.034 2.596 1.00 96.69 70 ILE A C 1
ATOM 523 O O . ILE A 1 70 ? -13.105 -1.333 3.590 1.00 96.69 70 ILE A O 1
ATOM 527 N N . ALA A 1 71 ? -11.715 0.083 2.542 1.00 95.00 71 ALA A N 1
ATOM 528 C CA . ALA A 1 71 ? -11.642 1.040 3.644 1.00 95.00 71 ALA A CA 1
ATOM 529 C C . ALA A 1 71 ? -13.007 1.665 3.967 1.00 95.00 71 ALA A C 1
ATOM 531 O O . ALA A 1 71 ? -13.363 1.786 5.142 1.00 95.00 71 ALA A O 1
ATOM 532 N N . ALA A 1 72 ? -13.788 2.009 2.938 1.00 95.75 72 ALA A N 1
ATOM 533 C CA . ALA A 1 72 ? -15.155 2.491 3.103 1.00 95.75 72 ALA A CA 1
ATOM 534 C C . ALA A 1 72 ? -16.031 1.432 3.789 1.00 95.75 72 ALA A C 1
ATOM 536 O O . ALA A 1 72 ? -16.623 1.716 4.824 1.00 95.75 72 ALA A O 1
ATOM 537 N N . ALA A 1 73 ? -16.012 0.184 3.311 1.00 96.94 73 ALA A N 1
ATOM 538 C CA . ALA A 1 73 ? -16.796 -0.903 3.896 1.00 96.94 73 ALA A CA 1
ATOM 539 C C . ALA A 1 73 ? -16.422 -1.194 5.363 1.00 96.94 73 ALA A C 1
ATOM 541 O O . ALA A 1 73 ? -17.296 -1.418 6.199 1.00 96.94 73 ALA A O 1
ATOM 542 N N . LEU A 1 74 ? -15.128 -1.168 5.701 1.00 97.19 74 LEU A N 1
ATOM 543 C CA . LEU A 1 74 ? -14.656 -1.307 7.083 1.00 97.19 74 LEU A CA 1
ATOM 544 C C . LEU A 1 74 ? -15.137 -0.150 7.971 1.00 97.19 74 LEU A C 1
ATOM 546 O O . LEU A 1 74 ? -15.527 -0.379 9.117 1.00 97.19 74 LEU A O 1
ATOM 550 N N . THR A 1 75 ? -15.124 1.076 7.440 1.00 96.12 75 THR A N 1
ATOM 551 C CA . THR A 1 75 ? -15.608 2.276 8.139 1.00 96.12 75 THR A CA 1
ATOM 552 C C . THR A 1 75 ? -17.114 2.200 8.381 1.00 96.12 75 THR A C 1
ATOM 554 O O . THR A 1 75 ? -17.555 2.388 9.513 1.00 96.12 75 THR A O 1
ATOM 557 N N . ASP A 1 76 ? -17.890 1.857 7.352 1.00 96.50 76 ASP A N 1
ATOM 558 C CA . ASP A 1 76 ? -19.351 1.742 7.410 1.00 96.50 76 ASP A CA 1
ATOM 559 C C . ASP A 1 76 ? -19.800 0.630 8.366 1.00 96.50 76 ASP A C 1
ATOM 561 O O . ASP A 1 76 ? -20.793 0.771 9.081 1.00 96.50 76 ASP A O 1
ATOM 565 N N . ALA A 1 77 ? -19.032 -0.459 8.441 1.00 96.56 77 ALA A N 1
ATOM 566 C CA . ALA A 1 77 ? -19.250 -1.541 9.395 1.00 96.56 77 ALA A CA 1
ATOM 567 C C . ALA A 1 77 ? -18.793 -1.209 10.831 1.00 96.56 77 ALA A C 1
ATOM 569 O O . ALA A 1 77 ? -18.948 -2.037 11.730 1.00 96.56 77 ALA A O 1
ATOM 570 N N . GLY A 1 78 ? -18.213 -0.027 11.067 1.00 96.38 78 GLY A N 1
ATOM 571 C CA . GLY A 1 78 ? -17.741 0.397 12.385 1.00 96.38 78 GLY A CA 1
ATOM 572 C C . GLY A 1 78 ? -16.525 -0.384 12.892 1.00 96.38 78 GLY A C 1
ATOM 573 O O . GLY A 1 78 ? -16.306 -0.455 14.102 1.00 96.38 78 GLY A O 1
ATOM 574 N N . VAL A 1 79 ? -15.727 -0.982 12.000 1.00 97.12 79 VAL A N 1
ATOM 575 C CA . VAL A 1 79 ? -14.509 -1.702 12.390 1.00 97.12 79 VAL A CA 1
ATOM 576 C C . VAL A 1 79 ? -13.462 -0.695 12.858 1.00 97.12 79 VAL A C 1
ATOM 578 O O . VAL A 1 79 ? -12.870 0.025 12.056 1.00 97.12 79 VAL A O 1
ATOM 581 N N . THR A 1 80 ? -13.189 -0.669 14.162 1.00 96.12 80 THR A N 1
ATOM 582 C CA . THR A 1 80 ? -12.277 0.303 14.777 1.00 96.12 80 THR A CA 1
ATOM 583 C C . THR A 1 80 ? -10.857 0.221 14.192 1.00 96.12 80 THR A C 1
ATOM 585 O O . THR A 1 80 ? -10.203 -0.817 14.338 1.00 96.12 80 THR A O 1
ATOM 588 N N . PRO A 1 81 ? -10.336 1.294 13.565 1.00 95.88 81 PRO A N 1
ATOM 589 C CA . PRO A 1 81 ? -8.942 1.353 13.141 1.00 95.88 81 PRO A CA 1
ATOM 590 C C . PRO A 1 81 ? -8.013 1.545 14.346 1.00 95.88 81 PRO A C 1
ATOM 592 O O . PRO A 1 81 ? -8.390 2.130 15.365 1.00 95.88 81 PRO A O 1
ATOM 595 N N . VAL A 1 82 ? -6.764 1.099 14.220 1.00 94.62 82 VAL A N 1
ATOM 596 C CA . VAL A 1 82 ? -5.728 1.365 15.224 1.00 94.62 82 VAL A CA 1
ATOM 597 C C . VAL A 1 82 ? -5.039 2.692 14.933 1.00 94.62 82 VAL A C 1
ATOM 599 O O . VAL A 1 82 ? -4.888 3.096 13.778 1.00 94.62 82 VAL A O 1
ATOM 602 N N . ARG A 1 83 ? -4.609 3.378 15.994 1.00 92.44 83 ARG A N 1
ATOM 603 C CA . ARG A 1 83 ? -3.796 4.588 15.875 1.00 92.44 83 ARG A CA 1
ATOM 604 C C . ARG A 1 83 ? -2.327 4.225 15.740 1.00 92.44 83 ARG A C 1
ATOM 606 O O . ARG A 1 83 ? -1.818 3.453 16.546 1.00 92.44 83 ARG A O 1
ATOM 613 N N . TYR A 1 84 ? -1.653 4.835 14.776 1.00 88.62 84 TYR A N 1
ATOM 614 C CA . TYR A 1 84 ? -0.224 4.648 14.547 1.00 88.62 84 TYR A CA 1
ATOM 615 C C . TYR A 1 84 ? 0.444 5.991 14.201 1.00 88.62 84 TYR A C 1
ATOM 617 O O . TYR A 1 84 ? -0.208 6.880 13.639 1.00 88.62 84 TYR A O 1
ATOM 625 N N . PRO A 1 85 ? 1.723 6.183 14.555 1.00 84.69 85 PRO A N 1
ATOM 626 C CA . PRO A 1 85 ? 2.447 7.406 14.237 1.00 84.69 85 PRO A CA 1
ATOM 627 C C . PRO A 1 85 ? 2.848 7.445 12.754 1.00 84.69 85 PRO A C 1
ATOM 629 O O . PRO A 1 85 ? 3.448 6.509 12.216 1.00 84.69 85 PRO A O 1
ATOM 632 N N . SER A 1 86 ? 2.563 8.556 12.076 1.00 81.62 86 SER A N 1
ATOM 633 C CA . SER A 1 86 ? 3.226 8.856 10.801 1.00 81.62 86 SER A CA 1
ATOM 634 C C . SER A 1 86 ? 4.687 9.245 11.047 1.00 81.62 86 SER A C 1
ATOM 636 O O . SER A 1 86 ? 5.097 9.440 12.188 1.00 81.62 86 SER A O 1
ATOM 638 N N . GLY A 1 87 ? 5.516 9.281 10.007 1.00 75.75 87 GLY A N 1
ATOM 639 C CA . GLY A 1 87 ? 6.923 9.645 10.155 1.00 75.75 87 GLY A CA 1
ATOM 640 C C . GLY A 1 87 ? 7.219 11.115 9.897 1.00 75.75 87 GLY A C 1
ATOM 641 O O . GLY A 1 87 ? 6.448 11.815 9.248 1.00 75.75 87 GLY A O 1
ATOM 642 N N . ARG A 1 88 ? 8.421 11.540 10.293 1.00 72.56 88 ARG A N 1
ATOM 643 C CA . ARG A 1 88 ? 9.137 12.667 9.673 1.00 72.56 88 ARG A CA 1
ATOM 644 C C . ARG A 1 88 ? 10.483 12.183 9.155 1.00 72.56 88 ARG A C 1
ATOM 646 O O . ARG A 1 88 ? 11.219 11.503 9.873 1.00 72.56 88 ARG A O 1
ATOM 653 N N . THR A 1 89 ? 10.834 12.544 7.921 1.00 72.81 89 THR A N 1
ATOM 654 C CA . THR A 1 89 ? 12.169 12.285 7.380 1.00 72.81 89 THR A CA 1
ATOM 655 C C . THR A 1 89 ? 13.052 13.482 7.724 1.00 72.81 89 THR A C 1
ATOM 657 O O . THR A 1 89 ? 12.789 14.606 7.306 1.00 72.81 89 THR A O 1
ATOM 660 N N . ARG A 1 90 ? 14.125 13.253 8.485 1.00 72.38 90 ARG A N 1
ATOM 661 C CA . ARG A 1 90 ? 15.092 14.295 8.858 1.00 72.38 90 ARG A CA 1
ATOM 662 C C . ARG A 1 90 ? 16.516 13.895 8.515 1.00 72.38 90 ARG A C 1
ATOM 664 O O . ARG A 1 90 ? 16.871 12.719 8.555 1.00 72.38 90 ARG A O 1
ATOM 671 N N . GLN A 1 91 ? 17.347 14.887 8.209 1.00 73.25 91 GLN A N 1
ATOM 672 C CA . GLN A 1 91 ? 18.789 14.683 8.119 1.00 73.25 91 GLN A CA 1
ATOM 673 C C . GLN A 1 91 ? 19.372 14.570 9.525 1.00 73.25 91 GLN A C 1
ATOM 675 O O . GLN A 1 91 ? 19.243 15.479 10.346 1.00 73.25 91 GLN A O 1
ATOM 680 N N . ARG A 1 92 ? 20.053 13.461 9.794 1.00 73.06 92 ARG A N 1
ATOM 681 C CA . ARG A 1 92 ? 20.815 13.226 11.013 1.00 73.06 92 ARG A CA 1
ATOM 682 C C . ARG A 1 92 ? 22.290 13.127 10.661 1.00 73.06 92 ARG A C 1
ATOM 684 O O . ARG A 1 92 ? 22.694 12.311 9.838 1.00 73.06 92 ARG A O 1
ATOM 691 N N . LYS A 1 93 ? 23.116 13.938 11.320 1.00 77.44 93 LYS A N 1
ATOM 692 C CA . LYS A 1 93 ? 24.569 13.766 11.257 1.00 77.44 93 LYS A CA 1
ATOM 693 C C . LYS A 1 93 ? 24.962 12.626 12.190 1.00 77.44 93 LYS A C 1
ATOM 695 O O . LYS A 1 93 ? 24.749 12.716 13.399 1.00 77.44 93 LYS A O 1
ATOM 700 N N . VAL A 1 94 ? 25.504 11.556 11.628 1.00 73.94 94 VAL A N 1
ATOM 701 C CA . VAL A 1 94 ? 26.009 10.398 12.365 1.00 73.94 94 VAL A CA 1
ATOM 702 C C . VAL A 1 94 ? 27.527 10.466 12.353 1.00 73.94 94 VAL A C 1
ATOM 704 O O . VAL A 1 94 ? 28.152 10.680 11.313 1.00 73.94 94 VAL A O 1
ATOM 707 N N . ARG A 1 95 ? 28.132 10.326 13.532 1.00 76.94 95 ARG A N 1
ATOM 708 C CA . ARG A 1 95 ? 29.585 10.270 13.658 1.00 76.94 95 ARG A CA 1
ATOM 709 C C . ARG A 1 95 ? 30.050 8.865 13.286 1.00 76.94 95 ARG A C 1
ATOM 711 O O . ARG A 1 95 ? 29.645 7.903 13.930 1.00 76.94 95 ARG A O 1
ATOM 718 N N . VAL A 1 96 ? 30.893 8.759 12.266 1.00 73.25 96 VAL A N 1
ATOM 719 C CA . VAL A 1 96 ? 31.493 7.499 11.820 1.00 73.25 96 VAL A CA 1
ATOM 720 C C . VAL A 1 96 ? 32.976 7.547 12.182 1.00 73.25 96 VAL A C 1
ATOM 722 O O . VAL A 1 96 ? 33.790 8.174 11.508 1.00 73.25 96 VAL A O 1
ATOM 725 N N . GLY A 1 97 ? 33.324 6.942 13.318 1.00 72.56 97 GLY A N 1
ATOM 726 C CA . GLY A 1 97 ? 34.671 7.026 13.889 1.00 72.56 97 GLY A CA 1
ATOM 727 C C . GLY A 1 97 ? 35.001 8.397 14.499 1.00 72.56 97 GLY A C 1
ATOM 728 O O . GLY A 1 97 ? 34.117 9.177 14.849 1.00 72.56 97 GLY A O 1
ATOM 729 N N . LEU A 1 98 ? 36.295 8.688 14.671 1.00 71.69 98 LEU A N 1
ATOM 730 C CA . LEU A 1 98 ? 36.757 9.878 15.405 1.00 71.69 98 LEU A CA 1
ATOM 731 C C . LEU A 1 98 ? 36.644 11.189 14.600 1.00 71.69 98 LEU A C 1
ATOM 733 O O . LEU A 1 98 ? 36.401 12.245 15.187 1.00 71.69 98 LEU A O 1
ATOM 737 N N . LEU A 1 99 ? 36.785 11.125 13.269 1.00 56.31 99 LEU A N 1
ATOM 738 C CA . LEU A 1 99 ? 36.995 12.302 12.407 1.00 56.31 99 LEU A CA 1
ATOM 739 C C . LEU A 1 99 ? 35.934 12.516 11.316 1.00 56.31 99 LEU A C 1
ATOM 741 O O . LEU A 1 99 ? 35.976 13.543 10.643 1.00 56.31 99 LEU A O 1
ATOM 745 N N . ARG A 1 100 ? 34.980 11.595 11.121 1.00 58.88 100 ARG A N 1
ATOM 746 C CA . ARG A 1 100 ? 34.007 11.691 10.022 1.00 58.88 100 ARG A CA 1
ATOM 747 C C . ARG A 1 100 ? 32.589 11.900 10.542 1.00 58.88 100 ARG A C 1
ATOM 749 O O . ARG A 1 100 ? 32.119 11.181 11.422 1.00 58.88 100 ARG A O 1
ATOM 756 N N . LEU A 1 101 ? 31.906 12.890 9.979 1.00 69.81 101 LEU A N 1
ATOM 757 C CA . LEU A 1 101 ? 30.465 13.082 10.119 1.00 69.81 101 LEU A CA 1
ATOM 758 C C . LEU A 1 101 ? 29.829 12.775 8.771 1.00 69.81 101 LEU A C 1
ATOM 760 O O . LEU A 1 101 ? 30.155 13.411 7.771 1.00 69.81 101 LEU A O 1
ATOM 764 N N . GLU A 1 102 ? 28.924 11.811 8.756 1.00 75.81 102 GLU A N 1
ATOM 765 C CA . GLU A 1 102 ? 28.117 11.49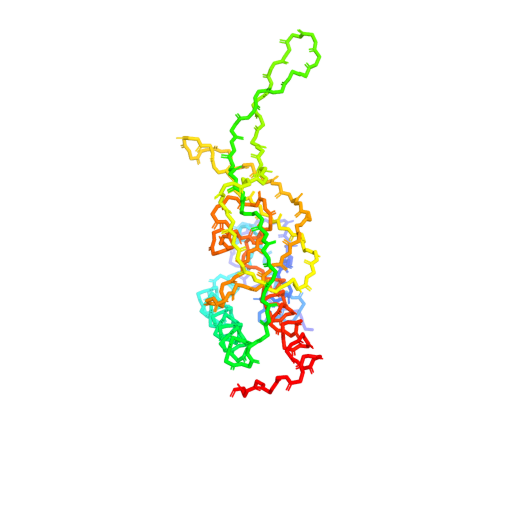5 7.587 1.00 75.81 102 GLU A CA 1
ATOM 766 C C . GLU A 1 102 ? 26.692 11.988 7.811 1.00 75.81 102 GLU A C 1
ATOM 768 O O . GLU A 1 102 ? 26.167 11.927 8.924 1.00 75.81 102 GLU A O 1
ATOM 773 N N . THR A 1 103 ? 26.068 12.513 6.760 1.00 69.44 103 THR A N 1
ATOM 774 C CA . THR A 1 103 ? 24.661 12.915 6.816 1.00 69.44 103 THR A CA 1
ATOM 775 C C . THR A 1 103 ? 23.823 11.748 6.335 1.00 69.44 103 THR A C 1
ATOM 777 O O . THR A 1 103 ? 23.901 11.368 5.173 1.00 69.44 103 THR A O 1
ATOM 780 N N . HIS A 1 104 ? 23.032 11.192 7.241 1.00 69.00 104 HIS A N 1
ATOM 781 C CA . HIS A 1 104 ? 22.094 10.116 6.965 1.00 69.00 104 HIS A CA 1
ATOM 782 C C . HIS A 1 104 ? 20.691 10.693 7.014 1.00 69.00 104 HIS A C 1
ATOM 784 O O . HIS A 1 104 ? 20.351 11.440 7.933 1.00 69.00 104 HIS A O 1
ATOM 790 N N . TRP A 1 105 ? 19.857 10.360 6.040 1.00 67.81 105 TRP A N 1
ATOM 791 C CA . TRP A 1 105 ? 18.432 10.593 6.201 1.00 67.81 105 TRP A CA 1
ATOM 792 C C . TRP A 1 105 ? 17.887 9.526 7.158 1.00 67.81 105 TRP A C 1
ATOM 794 O O . TRP A 1 105 ? 18.310 8.373 7.139 1.00 67.81 105 TRP A O 1
ATOM 804 N N . VAL A 1 106 ? 16.980 9.898 8.049 1.00 70.88 106 VAL A N 1
ATOM 805 C CA . VAL A 1 106 ? 16.314 8.946 8.940 1.00 70.88 106 VAL A CA 1
ATOM 806 C C . VAL A 1 106 ? 14.840 9.295 8.945 1.00 70.88 106 VAL A C 1
ATOM 808 O O . VAL A 1 106 ? 14.486 10.466 9.080 1.00 70.88 106 VAL A O 1
ATOM 811 N N . SER A 1 107 ? 13.991 8.287 8.759 1.00 72.00 107 SER A N 1
ATOM 812 C CA . SER A 1 107 ? 12.554 8.425 8.996 1.00 72.00 107 SER A CA 1
ATOM 813 C C . SER A 1 107 ? 12.250 7.833 10.360 1.00 72.00 107 SER A C 1
ATOM 815 O O . SER A 1 107 ? 12.593 6.677 10.620 1.00 72.00 107 SER A O 1
ATOM 817 N N . GLU A 1 108 ? 11.693 8.656 11.237 1.00 73.69 108 GLU A N 1
ATOM 818 C CA . GLU A 1 108 ? 11.339 8.274 12.599 1.00 73.69 108 GLU A CA 1
ATOM 819 C C . GLU A 1 108 ? 9.855 8.569 12.825 1.00 73.69 108 GLU A C 1
ATOM 821 O O . GLU A 1 108 ? 9.355 9.556 12.271 1.00 73.69 108 GLU A O 1
ATOM 826 N N . PRO A 1 109 ? 9.157 7.742 13.623 1.00 77.12 109 PRO A N 1
ATOM 827 C CA . PRO A 1 109 ? 7.806 8.036 14.075 1.00 77.12 109 PRO A CA 1
ATOM 828 C C . PRO A 1 109 ? 7.719 9.425 14.711 1.00 77.12 109 PRO A C 1
ATOM 830 O O . PRO A 1 109 ? 8.498 9.760 15.603 1.00 77.12 109 PRO A O 1
ATOM 833 N N . ASP A 1 110 ? 6.761 10.216 14.250 1.00 79.19 110 ASP A N 1
ATOM 834 C CA . ASP A 1 110 ? 6.358 11.472 14.855 1.00 79.19 110 ASP A CA 1
ATOM 835 C C . ASP A 1 110 ? 5.135 11.211 15.747 1.00 79.19 110 ASP A C 1
ATOM 837 O O . ASP A 1 110 ? 4.034 11.003 15.225 1.00 79.19 110 ASP A O 1
ATOM 841 N N . PRO A 1 111 ? 5.306 11.187 17.082 1.00 76.56 111 PRO A N 1
ATOM 842 C CA . PRO A 1 111 ? 4.215 10.884 18.005 1.00 76.56 111 PRO A CA 1
ATOM 843 C C . PRO A 1 111 ? 3.093 11.930 17.962 1.00 76.56 111 PRO A C 1
ATOM 845 O O . PRO A 1 111 ? 1.973 11.628 18.370 1.00 76.56 111 PRO A O 1
ATOM 848 N N . ASP A 1 112 ? 3.366 13.130 17.443 1.00 80.94 112 ASP A N 1
ATOM 849 C CA . ASP A 1 112 ? 2.376 14.200 17.333 1.00 80.94 112 ASP A CA 1
ATOM 850 C C . ASP A 1 112 ? 1.544 14.089 16.043 1.00 80.94 112 ASP A C 1
ATOM 852 O O . ASP A 1 112 ? 0.432 14.615 15.963 1.00 80.94 112 ASP A O 1
ATOM 856 N N . ALA A 1 113 ? 2.042 13.370 15.033 1.00 81.75 113 ALA A N 1
ATOM 857 C CA . ALA A 1 113 ? 1.375 13.180 13.750 1.00 81.75 113 ALA A CA 1
ATOM 858 C C . ALA A 1 113 ? 0.753 11.780 13.659 1.00 81.75 113 ALA A C 1
ATOM 860 O O . ALA A 1 113 ? 1.191 10.915 12.896 1.00 81.75 113 ALA A O 1
ATOM 861 N N . MET A 1 114 ? -0.295 11.558 14.450 1.00 85.62 114 MET A N 1
ATOM 862 C CA . MET A 1 114 ? -1.006 10.280 14.503 1.00 85.62 114 MET A CA 1
ATOM 863 C C . MET A 1 114 ? -1.976 10.109 13.331 1.00 85.62 114 MET A C 1
ATOM 865 O O . MET A 1 114 ? -2.735 11.012 12.980 1.00 85.62 114 MET A O 1
ATOM 869 N N . ARG A 1 115 ? -2.003 8.900 12.775 1.00 87.62 115 ARG A N 1
ATOM 870 C CA . ARG A 1 115 ? -2.971 8.443 11.776 1.00 87.62 115 ARG A CA 1
ATOM 871 C C . ARG A 1 115 ? -3.774 7.265 12.315 1.00 87.62 115 ARG A C 1
ATOM 873 O O . ARG A 1 115 ? -3.461 6.719 13.371 1.00 87.62 115 ARG A O 1
ATOM 880 N N . SER A 1 116 ? -4.850 6.919 11.616 1.00 90.56 116 SER A N 1
ATOM 881 C CA . SER A 1 116 ? -5.693 5.769 11.946 1.00 90.56 116 SER A CA 1
ATOM 882 C C . SER A 1 116 ? -5.845 4.878 10.722 1.00 90.56 116 SER A C 1
ATOM 884 O O . SER A 1 116 ? -6.123 5.372 9.631 1.00 90.56 116 SER A O 1
ATOM 886 N N . GLY A 1 117 ? -5.661 3.576 10.906 1.00 93.62 117 GLY A N 1
ATOM 887 C CA . GLY A 1 117 ? -5.817 2.596 9.839 1.00 93.62 117 GLY A CA 1
ATOM 888 C C . GLY A 1 117 ? -5.824 1.167 10.360 1.00 93.62 117 GLY A C 1
ATOM 889 O O . GLY A 1 117 ? -5.681 0.924 11.559 1.00 93.62 117 GLY A O 1
ATOM 890 N N . TRP A 1 118 ? -5.986 0.211 9.458 1.00 96.00 118 TRP A N 1
ATOM 891 C CA . TRP A 1 118 ? -5.934 -1.210 9.775 1.00 96.00 118 TRP A CA 1
ATOM 892 C C . TRP A 1 118 ? -4.623 -1.816 9.292 1.00 96.00 118 TRP A C 1
ATOM 894 O O . TRP A 1 118 ? -4.259 -1.673 8.126 1.00 96.00 118 TRP A O 1
ATOM 904 N N . LEU A 1 119 ? -3.916 -2.493 10.197 1.00 94.75 119 LEU A N 1
ATOM 905 C CA . LEU A 1 119 ? -2.644 -3.138 9.893 1.00 94.75 119 LEU A CA 1
ATOM 906 C C . LEU A 1 119 ? -2.855 -4.271 8.880 1.00 94.75 119 LEU A C 1
ATOM 908 O O . LEU A 1 119 ? -3.579 -5.231 9.151 1.00 94.75 119 LEU A O 1
ATOM 912 N N . LEU A 1 120 ? -2.184 -4.173 7.735 1.00 92.44 120 LEU A N 1
ATOM 913 C CA . LEU A 1 120 ? -2.156 -5.218 6.711 1.00 92.44 120 LEU A CA 1
ATOM 914 C C . LEU A 1 120 ? -0.991 -6.190 6.921 1.00 92.44 120 LEU A C 1
ATOM 916 O O . LEU A 1 120 ? -1.058 -7.336 6.487 1.00 92.44 120 LEU A O 1
ATOM 920 N N . GLY A 1 121 ? 0.080 -5.742 7.576 1.00 90.88 121 GLY A N 1
ATOM 921 C CA . GLY A 1 121 ? 1.287 -6.527 7.819 1.00 90.88 121 GLY A CA 1
ATOM 922 C C . GLY A 1 121 ? 2.542 -5.671 7.729 1.00 90.88 121 GLY A C 1
ATOM 923 O O . GLY A 1 121 ? 2.466 -4.444 7.708 1.00 90.88 121 GLY A O 1
ATOM 924 N N . THR A 1 122 ? 3.696 -6.322 7.662 1.00 89.06 122 THR A N 1
ATOM 925 C CA . THR A 1 122 ? 4.989 -5.655 7.496 1.00 89.06 122 THR A CA 1
ATOM 926 C C . THR A 1 122 ? 5.485 -5.886 6.079 1.00 89.06 122 THR A C 1
ATOM 928 O O . THR A 1 122 ? 5.597 -7.033 5.651 1.00 89.06 122 THR A O 1
ATOM 931 N N . TYR A 1 123 ? 5.789 -4.804 5.366 1.00 82.81 123 TYR A N 1
ATOM 932 C CA . TYR A 1 123 ? 6.217 -4.853 3.971 1.00 82.81 123 TYR A CA 1
ATOM 933 C C . TYR A 1 123 ? 7.494 -4.050 3.781 1.00 82.81 123 TYR A C 1
ATOM 935 O O . TYR A 1 123 ? 7.715 -3.038 4.453 1.00 82.81 123 TYR A O 1
ATOM 943 N N . ARG A 1 124 ? 8.330 -4.511 2.853 1.00 78.12 124 ARG A N 1
ATOM 944 C CA . ARG A 1 124 ? 9.561 -3.830 2.471 1.00 78.12 124 ARG A CA 1
ATOM 945 C C . ARG A 1 124 ? 9.225 -2.669 1.547 1.00 78.12 124 ARG A C 1
ATOM 947 O O . ARG A 1 124 ? 8.678 -2.882 0.471 1.00 78.12 124 ARG A O 1
ATOM 954 N N . TRP A 1 125 ? 9.573 -1.458 1.964 1.00 72.94 125 TRP A N 1
ATOM 955 C CA . TRP A 1 125 ? 9.372 -0.244 1.181 1.00 72.94 125 TRP A CA 1
ATOM 956 C C . TRP A 1 125 ? 10.697 0.391 0.797 1.00 72.94 125 TRP A C 1
ATOM 958 O O . TRP A 1 125 ? 11.606 0.514 1.624 1.00 72.94 125 TRP A O 1
ATOM 968 N N . SER A 1 126 ? 10.746 0.856 -0.446 1.00 66.19 126 SER A N 1
ATOM 969 C CA . SER A 1 126 ? 11.900 1.493 -1.067 1.00 66.19 126 SER A CA 1
ATOM 970 C C . SER A 1 126 ? 11.645 2.987 -1.225 1.00 66.19 126 SER A C 1
ATOM 972 O O . SER A 1 126 ? 10.789 3.388 -2.009 1.00 66.19 126 SER A O 1
ATOM 974 N N . LYS A 1 127 ? 12.362 3.847 -0.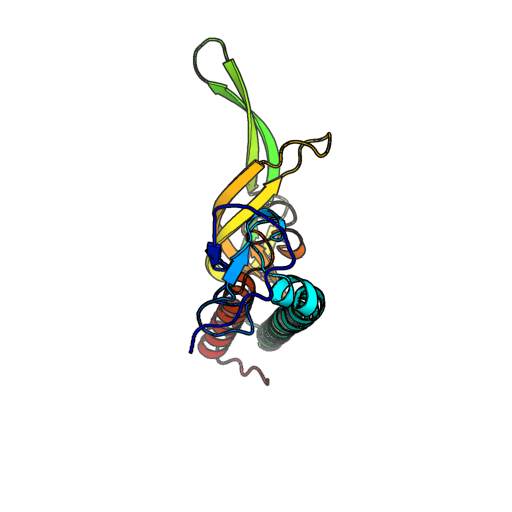493 1.00 63.38 127 LYS A N 1
ATOM 975 C CA . LYS A 1 127 ? 12.240 5.305 -0.676 1.00 63.38 127 LYS A CA 1
ATOM 976 C C . LYS A 1 127 ? 13.432 5.821 -1.465 1.00 63.38 127 LYS A C 1
ATOM 978 O O . LYS A 1 127 ? 14.571 5.670 -1.031 1.00 63.38 127 LYS A O 1
ATOM 983 N N . TRP A 1 128 ? 13.143 6.498 -2.571 1.00 61.25 128 TRP A N 1
ATOM 984 C CA . TRP A 1 128 ? 14.105 7.357 -3.245 1.00 61.25 128 TRP A CA 1
ATOM 985 C C . TRP A 1 128 ? 14.098 8.730 -2.581 1.00 61.25 128 TRP A C 1
ATOM 987 O O . TRP A 1 128 ? 13.089 9.437 -2.592 1.00 61.25 128 TRP A O 1
ATOM 997 N N . VAL A 1 129 ? 15.221 9.103 -1.973 1.00 58.94 129 VAL A N 1
ATOM 998 C CA . VAL A 1 129 ? 15.430 10.453 -1.446 1.00 58.94 129 VAL A CA 1
ATOM 999 C C . VAL A 1 129 ? 16.430 11.151 -2.348 1.00 58.94 129 VAL A C 1
ATOM 1001 O O . VAL A 1 129 ? 17.619 10.843 -2.313 1.00 58.94 129 VAL A O 1
ATOM 1004 N N . THR A 1 130 ? 15.948 12.086 -3.161 1.00 57.53 130 THR A N 1
ATOM 1005 C CA . THR A 1 130 ? 16.818 13.035 -3.859 1.00 57.53 130 THR A CA 1
ATOM 1006 C C . THR A 1 130 ? 17.393 14.010 -2.842 1.00 57.53 130 THR A C 1
ATOM 1008 O O . THR A 1 130 ? 16.689 14.444 -1.923 1.00 57.53 130 THR A O 1
ATOM 1011 N N . ASP A 1 131 ? 18.668 14.360 -2.977 1.00 55.91 131 ASP A N 1
ATOM 1012 C CA . ASP A 1 131 ? 19.227 15.426 -2.161 1.00 55.91 131 ASP A CA 1
ATOM 1013 C C . ASP A 1 131 ? 18.591 16.792 -2.510 1.00 55.91 131 ASP A C 1
ATOM 1015 O O . ASP A 1 131 ? 17.745 16.920 -3.399 1.00 55.91 131 ASP A O 1
ATOM 1019 N N . LYS A 1 132 ? 18.988 17.843 -1.785 1.00 50.50 132 LYS A N 1
ATOM 1020 C CA . LYS A 1 132 ? 18.470 19.208 -1.988 1.00 50.50 132 LYS A CA 1
ATOM 1021 C C . LYS A 1 132 ? 18.839 19.829 -3.347 1.00 50.50 132 LYS A C 1
ATOM 1023 O O . LYS A 1 132 ? 18.350 20.914 -3.650 1.00 50.50 132 LYS A O 1
ATOM 1028 N N . TYR A 1 133 ? 19.710 19.184 -4.119 1.00 50.41 133 TYR A N 1
ATOM 1029 C CA . TYR A 1 133 ? 20.142 19.591 -5.453 1.00 50.41 133 TYR A CA 1
ATOM 1030 C C . TYR A 1 133 ? 19.531 18.716 -6.558 1.00 50.41 133 TYR A C 1
ATOM 1032 O O . TYR A 1 133 ? 19.738 19.000 -7.733 1.00 50.41 133 TYR A O 1
ATOM 1040 N N . GLY A 1 134 ? 18.741 17.696 -6.203 1.00 53.66 134 GLY A N 1
ATOM 1041 C CA . GLY A 1 134 ? 18.167 16.749 -7.159 1.00 53.66 134 GLY A CA 1
ATOM 1042 C C . GLY A 1 134 ? 19.165 15.700 -7.660 1.00 53.66 134 GLY A C 1
ATOM 1043 O O . GLY A 1 134 ? 18.812 14.909 -8.531 1.00 53.66 134 GLY A O 1
ATOM 1044 N N . GLU A 1 135 ? 20.379 15.658 -7.107 1.00 43.81 135 GLU A N 1
ATOM 1045 C CA . GLU A 1 135 ? 21.449 14.751 -7.522 1.00 43.81 135 GLU A CA 1
ATOM 1046 C C . GLU A 1 135 ? 21.702 13.686 -6.441 1.00 43.81 135 GLU A C 1
ATOM 1048 O O . GLU A 1 135 ? 21.535 13.920 -5.249 1.00 43.81 135 GLU A O 1
ATOM 1053 N N . GLY A 1 136 ? 22.061 12.462 -6.839 1.00 48.88 136 GLY A N 1
ATOM 1054 C CA . GLY A 1 136 ? 22.352 11.384 -5.885 1.00 48.88 136 GLY A CA 1
ATOM 1055 C C . GLY A 1 136 ? 21.129 10.935 -5.077 1.00 48.88 136 GLY A C 1
ATOM 1056 O O . GLY A 1 136 ? 20.990 11.235 -3.891 1.00 48.88 136 GLY A O 1
ATOM 1057 N N . GLY A 1 137 ? 20.240 10.180 -5.723 1.00 51.41 137 GLY A N 1
ATOM 1058 C CA . GLY A 1 137 ? 19.140 9.513 -5.036 1.00 51.41 137 GLY A CA 1
ATOM 1059 C C . GLY A 1 137 ? 19.667 8.441 -4.082 1.00 51.41 137 GLY A C 1
ATOM 1060 O O . GLY A 1 137 ? 20.298 7.479 -4.518 1.00 51.41 137 GLY A O 1
ATOM 1061 N N . TRP A 1 138 ? 19.411 8.591 -2.785 1.00 52.44 138 TRP A N 1
ATOM 1062 C CA . TRP A 1 138 ? 19.636 7.513 -1.828 1.00 52.44 138 TRP A CA 1
ATOM 1063 C C . TRP A 1 138 ? 18.451 6.564 -1.897 1.00 52.44 138 TRP A C 1
ATOM 1065 O O . TRP A 1 138 ? 17.304 6.981 -1.724 1.00 52.44 138 TRP A O 1
ATOM 1075 N N . HIS A 1 139 ? 18.754 5.296 -2.148 1.00 58.47 139 HIS A N 1
ATOM 1076 C CA . HIS A 1 139 ? 17.811 4.200 -2.063 1.00 58.47 139 HIS A CA 1
ATOM 1077 C C . HIS A 1 139 ? 18.028 3.497 -0.731 1.00 58.47 139 HIS A C 1
ATOM 1079 O O . HIS A 1 139 ? 19.107 2.954 -0.481 1.00 58.47 139 HIS A O 1
ATOM 1085 N N . TRP A 1 140 ? 17.018 3.495 0.128 1.00 62.41 140 TRP A N 1
ATOM 1086 C CA . TRP A 1 140 ? 16.974 2.503 1.190 1.00 62.41 140 TRP A CA 1
ATOM 1087 C C . TRP A 1 140 ? 15.731 1.658 1.055 1.00 62.41 140 TRP A C 1
ATOM 1089 O O . TRP A 1 140 ? 14.664 2.150 0.683 1.00 62.41 140 TRP A O 1
ATOM 1099 N N . ASP A 1 141 ? 15.903 0.407 1.453 1.00 67.12 141 ASP A N 1
ATOM 1100 C CA . ASP A 1 141 ? 14.815 -0.508 1.702 1.00 67.12 141 ASP A CA 1
ATOM 1101 C C . ASP A 1 141 ? 14.711 -0.745 3.193 1.00 67.12 141 ASP A C 1
ATOM 1103 O O . ASP A 1 141 ? 15.709 -1.049 3.859 1.00 67.12 141 ASP A O 1
ATOM 1107 N N . ARG A 1 142 ? 13.502 -0.646 3.724 1.00 72.31 142 ARG A N 1
ATOM 1108 C CA . ARG A 1 142 ? 13.240 -1.058 5.095 1.00 72.31 142 ARG A CA 1
ATOM 1109 C C . ARG A 1 142 ? 11.845 -1.643 5.205 1.00 72.31 142 ARG A C 1
ATOM 1111 O O . ARG A 1 142 ? 10.933 -1.256 4.481 1.00 72.31 142 ARG A O 1
ATOM 1118 N N . ASP A 1 143 ? 11.720 -2.586 6.121 1.00 81.88 143 ASP A N 1
ATOM 1119 C CA . ASP A 1 143 ? 10.458 -3.210 6.466 1.00 81.88 143 ASP A CA 1
ATOM 1120 C C . ASP A 1 143 ? 9.673 -2.281 7.393 1.00 81.88 143 ASP A C 1
ATOM 1122 O O . ASP A 1 143 ? 10.176 -1.867 8.442 1.00 81.88 143 ASP A O 1
ATOM 1126 N N . TYR A 1 144 ? 8.448 -1.944 6.998 1.00 81.06 144 TYR A N 1
ATOM 1127 C CA . TYR A 1 144 ? 7.555 -1.091 7.773 1.00 81.06 144 TYR A CA 1
ATOM 1128 C C . TYR A 1 144 ? 6.204 -1.768 7.999 1.00 81.06 144 TYR A C 1
ATOM 1130 O O . TYR A 1 144 ? 5.632 -2.334 7.055 1.00 81.06 144 TYR A O 1
ATOM 1138 N N . PRO A 1 145 ? 5.642 -1.660 9.216 1.00 88.81 145 PRO A N 1
ATOM 1139 C CA . PRO A 1 145 ? 4.224 -1.898 9.436 1.00 88.81 145 PRO A CA 1
ATOM 1140 C C . PRO A 1 145 ? 3.408 -1.028 8.475 1.00 88.81 145 PRO A C 1
ATOM 1142 O O . PRO A 1 145 ? 3.596 0.187 8.405 1.00 88.81 145 PRO A O 1
ATOM 1145 N N . THR A 1 146 ? 2.551 -1.668 7.688 1.00 88.75 146 THR A N 1
ATOM 1146 C CA . THR A 1 146 ? 1.777 -1.042 6.616 1.00 88.75 146 THR A CA 1
ATOM 1147 C C . THR A 1 146 ? 0.297 -1.113 6.936 1.00 88.75 146 THR A C 1
ATOM 1149 O O . THR A 1 146 ? -0.233 -2.176 7.262 1.00 88.75 146 THR A O 1
ATOM 1152 N N . TYR A 1 147 ? -0.373 0.022 6.809 1.00 91.50 147 TYR A N 1
ATOM 1153 C CA . TYR A 1 147 ? -1.758 0.227 7.182 1.00 91.50 147 TYR A CA 1
ATOM 1154 C C . TYR A 1 147 ? -2.576 0.658 5.971 1.00 91.50 147 TYR A C 1
ATOM 1156 O O . TYR A 1 147 ? -2.114 1.449 5.147 1.00 91.50 147 TYR A O 1
ATOM 1164 N N . LEU A 1 148 ? -3.814 0.174 5.914 1.00 92.81 148 LEU A N 1
ATOM 1165 C CA . LEU A 1 148 ? -4.876 0.770 5.116 1.00 92.81 148 LEU A CA 1
ATOM 1166 C C . LEU A 1 148 ? -5.544 1.868 5.941 1.00 92.81 148 LEU A C 1
ATOM 1168 O O . LEU A 1 148 ? -6.089 1.591 7.007 1.00 92.81 148 LEU A O 1
ATOM 1172 N N . ASN A 1 149 ? -5.492 3.106 5.470 1.00 91.38 149 ASN A N 1
ATOM 1173 C CA . ASN A 1 149 ? -6.156 4.234 6.109 1.00 91.38 149 ASN A CA 1
ATOM 1174 C C . ASN A 1 149 ? -7.655 4.229 5.840 1.00 91.38 149 ASN A C 1
ATOM 1176 O O . ASN A 1 149 ? -8.143 3.621 4.890 1.00 91.38 149 ASN A O 1
ATOM 1180 N N . THR A 1 150 ? -8.378 4.992 6.654 1.00 90.62 150 THR A N 1
ATOM 1181 C CA . THR A 1 150 ? -9.829 5.178 6.524 1.00 90.62 150 THR A CA 1
ATOM 1182 C C . THR A 1 150 ? -10.249 5.810 5.194 1.00 90.62 150 THR A C 1
ATOM 1184 O O . THR A 1 150 ? -11.388 5.649 4.781 1.00 90.62 150 THR A O 1
ATOM 1187 N N . ASP A 1 151 ? -9.348 6.522 4.514 1.00 87.00 151 ASP A N 1
ATOM 1188 C CA . ASP A 1 151 ? -9.578 7.124 3.194 1.00 87.00 151 ASP A CA 1
ATOM 1189 C C . ASP A 1 151 ? -9.195 6.201 2.017 1.00 87.00 151 ASP A C 1
ATOM 1191 O O . ASP A 1 151 ? -9.258 6.613 0.859 1.00 87.00 151 ASP A O 1
ATOM 1195 N N . GLY A 1 152 ? -8.777 4.960 2.289 1.00 85.75 152 GLY A N 1
ATOM 1196 C CA . GLY A 1 152 ? -8.327 4.016 1.265 1.00 85.75 152 GLY A CA 1
ATOM 1197 C C . GLY A 1 152 ? -6.856 4.133 0.882 1.00 85.75 152 GLY A C 1
ATOM 1198 O O . GLY A 1 152 ? -6.359 3.311 0.113 1.00 85.75 152 GLY A O 1
ATOM 1199 N N . THR A 1 153 ? -6.134 5.126 1.406 1.00 87.94 153 THR A N 1
ATOM 1200 C CA . THR A 1 153 ? -4.698 5.256 1.143 1.00 87.94 153 THR A CA 1
ATOM 1201 C C . THR A 1 153 ? -3.895 4.250 1.956 1.00 87.94 153 THR A C 1
ATOM 1203 O O . THR A 1 153 ? -4.303 3.816 3.033 1.00 87.94 153 THR A O 1
ATOM 1206 N N . LEU A 1 154 ? -2.715 3.890 1.458 1.00 86.19 154 LEU A N 1
ATOM 1207 C CA . LEU A 1 154 ? -1.770 3.082 2.217 1.00 86.19 154 LEU A CA 1
ATOM 1208 C C . LEU A 1 154 ? -0.730 3.945 2.908 1.00 86.19 154 LEU A C 1
ATOM 1210 O O . LEU A 1 154 ? -0.264 4.950 2.361 1.00 86.19 154 LEU A O 1
ATOM 1214 N N . ALA A 1 155 ? -0.326 3.480 4.083 1.00 83.12 155 ALA A N 1
ATOM 1215 C CA . ALA A 1 155 ? 0.678 4.114 4.905 1.00 83.12 155 ALA A CA 1
ATOM 1216 C C . ALA A 1 155 ? 1.661 3.123 5.490 1.00 83.12 155 ALA A C 1
ATOM 1218 O O . ALA A 1 155 ? 1.271 2.067 5.965 1.00 83.12 155 ALA A O 1
ATOM 1219 N N . ALA A 1 156 ? 2.928 3.510 5.522 1.00 82.44 156 ALA A N 1
ATOM 1220 C CA . ALA A 1 156 ? 3.953 2.825 6.287 1.00 82.44 156 ALA A CA 1
ATOM 1221 C C . ALA A 1 156 ? 4.233 3.643 7.552 1.00 82.44 156 ALA A C 1
ATOM 1223 O O . ALA A 1 156 ? 4.496 4.848 7.482 1.00 82.44 156 ALA A O 1
ATOM 1224 N N . GLU A 1 157 ? 4.150 3.000 8.711 1.00 83.88 157 GLU A N 1
ATOM 1225 C CA . GLU A 1 157 ? 4.390 3.640 10.003 1.00 83.88 157 GLU A CA 1
ATOM 1226 C C . GLU A 1 157 ? 5.811 4.196 10.084 1.00 83.88 157 GLU A C 1
ATOM 1228 O O . GLU A 1 157 ? 6.781 3.546 9.699 1.00 83.88 157 GLU A O 1
ATOM 1233 N N . GLY A 1 158 ? 5.942 5.433 10.564 1.00 74.81 158 GLY A N 1
ATOM 1234 C CA . GLY A 1 158 ? 7.239 6.101 10.641 1.00 74.81 158 GLY A CA 1
ATOM 1235 C C . GLY A 1 158 ? 7.836 6.548 9.298 1.00 74.81 158 GLY A C 1
ATOM 1236 O O . GLY A 1 158 ? 8.945 7.086 9.307 1.00 74.81 158 GLY A O 1
ATOM 1237 N N . LEU A 1 159 ? 7.135 6.408 8.161 1.00 73.44 159 LEU A N 1
ATOM 1238 C CA . LEU A 1 159 ? 7.502 7.083 6.907 1.00 73.44 159 LEU A CA 1
ATOM 1239 C C . LEU A 1 159 ? 6.860 8.472 6.792 1.00 73.44 159 LEU A C 1
ATOM 1241 O O . LEU A 1 159 ? 5.691 8.677 7.118 1.00 73.44 159 LEU A O 1
ATOM 1245 N N . ASP A 1 160 ? 7.653 9.428 6.304 1.00 65.38 160 ASP A N 1
ATOM 1246 C CA . ASP A 1 160 ? 7.248 10.826 6.129 1.00 65.38 160 ASP A CA 1
ATOM 1247 C C . ASP A 1 160 ? 6.087 10.993 5.152 1.00 65.38 160 ASP A C 1
ATOM 1249 O O . ASP A 1 160 ? 6.087 10.410 4.065 1.00 65.38 160 ASP A O 1
ATOM 1253 N N . GLY A 1 161 ? 5.090 11.772 5.568 1.00 57.56 161 GLY A N 1
ATOM 1254 C CA . GLY A 1 161 ? 3.805 11.933 4.892 1.00 57.56 161 GLY A CA 1
ATOM 1255 C C . GLY A 1 161 ? 2.860 10.737 5.038 1.00 57.56 161 GLY A C 1
ATOM 1256 O O . GLY A 1 161 ? 1.676 10.883 4.744 1.00 57.56 161 GLY A O 1
ATOM 1257 N N . GLY A 1 162 ? 3.352 9.572 5.483 1.00 51.88 162 GLY A N 1
ATOM 1258 C CA . GLY A 1 162 ? 2.583 8.339 5.656 1.00 51.88 162 GLY A CA 1
ATOM 1259 C C . GLY A 1 162 ? 1.807 7.903 4.413 1.00 51.88 162 GLY A C 1
ATOM 1260 O O . GLY A 1 162 ? 0.947 7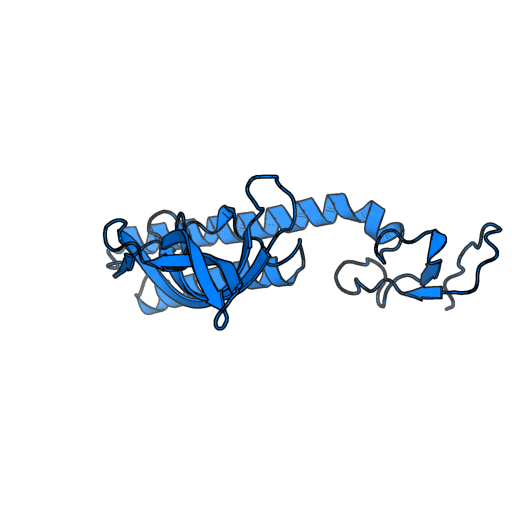.052 4.527 1.00 51.88 162 GLY A O 1
ATOM 1261 N N . ASP A 1 163 ? 2.026 8.512 3.253 1.00 53.06 163 ASP A N 1
ATOM 1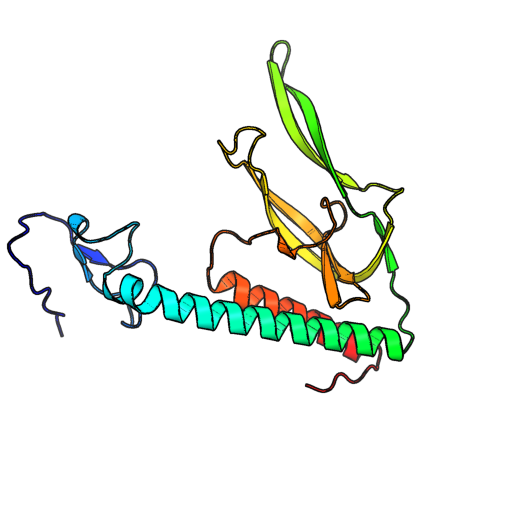262 C CA . ASP A 1 163 ? 1.240 8.296 2.050 1.00 53.06 163 ASP A CA 1
ATOM 1263 C C . ASP A 1 163 ? 2.172 7.796 0.962 1.00 53.06 163 ASP A C 1
ATOM 1265 O O . ASP A 1 163 ? 3.088 8.480 0.494 1.00 53.06 163 ASP A O 1
ATOM 1269 N N . ILE A 1 164 ? 1.946 6.542 0.610 1.00 59.56 164 ILE A N 1
ATOM 1270 C CA . ILE A 1 164 ? 2.834 5.743 -0.219 1.00 59.56 164 ILE A CA 1
ATOM 1271 C C . ILE A 1 164 ? 2.758 6.151 -1.695 1.00 59.56 164 ILE A C 1
ATOM 1273 O O . ILE A 1 164 ? 3.588 5.730 -2.494 1.00 59.56 164 ILE A O 1
ATOM 1277 N N . ARG A 1 165 ? 1.865 7.079 -2.072 1.00 51.84 165 ARG A N 1
ATOM 1278 C CA . ARG A 1 165 ? 1.767 7.632 -3.436 1.00 51.84 165 ARG A CA 1
ATOM 1279 C C . ARG A 1 165 ? 3.100 8.128 -4.029 1.00 51.84 165 ARG A C 1
ATOM 1281 O O . ARG A 1 165 ? 3.201 8.232 -5.247 1.00 51.84 165 ARG A O 1
ATOM 1288 N N . LYS A 1 166 ? 4.109 8.429 -3.198 1.00 44.31 166 LYS A N 1
ATOM 1289 C CA . LYS A 1 166 ? 5.452 8.900 -3.603 1.00 44.31 166 LYS A CA 1
ATOM 1290 C C . LYS A 1 166 ? 6.577 7.863 -3.452 1.00 44.31 166 LYS A C 1
ATOM 1292 O O . LYS A 1 166 ? 7.730 8.181 -3.732 1.00 44.31 166 LYS A O 1
ATOM 1297 N N . VAL A 1 167 ? 6.273 6.660 -2.975 1.00 48.75 167 VAL A N 1
ATOM 1298 C CA . VAL A 1 167 ? 7.246 5.590 -2.731 1.00 48.75 167 VAL A CA 1
ATOM 1299 C C . VAL A 1 167 ? 7.143 4.622 -3.904 1.00 48.75 167 VAL A C 1
ATOM 1301 O O . VAL A 1 167 ? 6.235 3.799 -3.953 1.00 48.75 167 VAL A O 1
ATOM 1304 N N . SER A 1 168 ? 8.028 4.766 -4.892 1.00 41.34 168 SER A N 1
ATOM 1305 C CA . SER A 1 168 ? 8.145 3.750 -5.935 1.00 41.34 168 SER A CA 1
ATOM 1306 C C . SER A 1 168 ? 8.864 2.546 -5.339 1.00 41.34 168 SER A C 1
ATOM 1308 O O . SER A 1 168 ? 10.026 2.668 -4.937 1.00 41.34 168 SER A O 1
ATOM 1310 N N . LEU A 1 169 ? 8.227 1.380 -5.365 1.00 42.44 169 LEU A N 1
ATOM 1311 C CA . LEU A 1 169 ? 9.001 0.162 -5.549 1.00 42.44 169 LEU A CA 1
ATOM 1312 C C . LEU A 1 169 ? 9.787 0.364 -6.856 1.00 42.44 169 LEU A C 1
ATOM 1314 O O . LEU A 1 169 ? 9.347 1.045 -7.780 1.00 42.44 169 LEU A O 1
ATOM 1318 N N . THR A 1 170 ? 11.058 0.009 -6.836 1.00 35.34 170 THR A N 1
ATOM 1319 C CA . THR A 1 170 ? 12.059 0.426 -7.820 1.00 35.34 170 THR A CA 1
ATOM 1320 C C . THR A 1 170 ? 11.606 0.242 -9.275 1.00 35.34 170 THR A C 1
ATOM 1322 O O . THR A 1 170 ? 11.736 -0.850 -9.805 1.00 35.34 170 THR A O 1
ATOM 1325 N N . GLY A 1 171 ? 11.153 1.320 -9.925 1.00 39.81 171 GLY A N 1
ATOM 1326 C CA . GLY A 1 171 ? 10.945 1.421 -11.372 1.00 39.81 171 GLY A CA 1
ATOM 1327 C C . GLY A 1 171 ? 10.007 0.384 -12.001 1.00 39.81 171 GLY A C 1
ATOM 1328 O O . GLY A 1 171 ? 10.485 -0.645 -12.441 1.00 39.81 171 GLY A O 1
ATOM 1329 N N . TRP A 1 172 ? 8.725 0.736 -12.169 1.00 45.09 172 TRP A N 1
ATOM 1330 C CA . TRP A 1 172 ? 7.754 0.170 -13.135 1.00 45.09 172 TRP A CA 1
ATOM 1331 C C . TRP A 1 172 ? 7.997 -1.291 -13.540 1.00 45.09 172 TRP A C 1
ATOM 1333 O O . TRP A 1 172 ? 8.179 -1.599 -14.722 1.00 45.09 172 TRP A O 1
ATOM 1343 N N . ASP A 1 173 ? 8.010 -2.191 -12.565 1.00 50.53 173 ASP A N 1
ATOM 1344 C CA . ASP A 1 173 ? 8.121 -3.617 -12.824 1.00 50.53 173 ASP A CA 1
ATOM 1345 C C . ASP A 1 173 ? 6.860 -4.343 -12.328 1.00 50.53 173 ASP A C 1
ATOM 1347 O O . ASP A 1 173 ? 6.135 -3.837 -11.475 1.00 50.53 173 ASP A O 1
ATOM 1351 N N . GLN A 1 174 ? 6.544 -5.502 -12.916 1.00 47.44 174 GLN A N 1
ATOM 1352 C CA . GLN A 1 174 ? 5.355 -6.302 -12.579 1.00 47.44 174 GLN A CA 1
ATOM 1353 C C . GLN A 1 174 ? 5.224 -6.612 -11.076 1.00 47.44 174 GLN A C 1
ATOM 1355 O O . GLN A 1 174 ? 4.103 -6.742 -10.586 1.00 47.44 174 GLN A O 1
ATOM 1360 N N . ARG A 1 175 ? 6.338 -6.647 -10.330 1.00 54.84 175 ARG A N 1
ATOM 1361 C CA . ARG A 1 175 ? 6.375 -6.773 -8.867 1.00 54.84 175 ARG A CA 1
ATOM 1362 C C . ARG A 1 175 ? 5.563 -5.681 -8.180 1.00 54.84 175 ARG A C 1
ATOM 1364 O O . ARG A 1 175 ? 5.026 -5.962 -7.117 1.00 54.84 175 ARG A O 1
ATOM 1371 N N . ASP A 1 176 ? 5.403 -4.497 -8.770 1.00 68.44 176 ASP A N 1
ATOM 1372 C CA . ASP A 1 176 ? 4.577 -3.434 -8.196 1.00 68.44 176 ASP A CA 1
ATOM 1373 C C . ASP A 1 176 ? 3.083 -3.745 -8.350 1.00 68.44 176 ASP A C 1
ATOM 1375 O O . ASP A 1 176 ? 2.329 -3.568 -7.396 1.00 68.44 176 ASP A O 1
ATOM 1379 N N . VAL A 1 177 ? 2.636 -4.243 -9.511 1.00 74.50 177 VAL A N 1
ATOM 1380 C CA . VAL A 1 177 ? 1.218 -4.593 -9.744 1.00 74.50 177 VAL A CA 1
ATOM 1381 C C . VAL A 1 177 ? 0.801 -5.767 -8.864 1.00 74.50 177 VAL A C 1
ATOM 1383 O O . VAL A 1 177 ? -0.214 -5.683 -8.172 1.00 74.50 177 VAL A O 1
ATOM 1386 N N . ASP A 1 178 ? 1.601 -6.835 -8.839 1.00 77.56 178 ASP A N 1
ATOM 1387 C CA . ASP A 1 178 ? 1.348 -8.001 -7.986 1.00 77.56 178 ASP A CA 1
ATOM 1388 C C . ASP A 1 178 ? 1.351 -7.619 -6.506 1.00 77.56 178 ASP A C 1
ATOM 1390 O O . ASP A 1 178 ? 0.537 -8.108 -5.725 1.00 77.56 178 ASP A O 1
ATOM 1394 N N . PHE A 1 179 ? 2.226 -6.695 -6.115 1.00 80.00 179 PHE A N 1
ATOM 1395 C CA . PHE A 1 179 ? 2.266 -6.173 -4.761 1.00 80.00 179 PHE A CA 1
ATOM 1396 C C . PHE A 1 179 ? 1.021 -5.347 -4.409 1.00 80.00 179 PHE A C 1
ATOM 1398 O O . PHE A 1 179 ? 0.425 -5.575 -3.355 1.00 80.00 179 PHE A O 1
ATOM 1405 N N . TRP A 1 180 ? 0.580 -4.430 -5.279 1.00 83.88 180 TRP A N 1
ATOM 1406 C CA . TRP A 1 180 ? -0.655 -3.661 -5.070 1.00 83.88 180 TRP A CA 1
ATOM 1407 C C . TRP A 1 180 ? -1.881 -4.575 -4.978 1.00 83.88 180 TRP A C 1
ATOM 1409 O O . TRP A 1 180 ? -2.704 -4.410 -4.073 1.00 83.88 180 TRP A O 1
ATOM 1419 N N . ASN A 1 181 ? -1.973 -5.577 -5.852 1.00 86.62 181 ASN A N 1
ATOM 1420 C CA . ASN A 1 181 ? -3.031 -6.583 -5.797 1.00 86.62 181 ASN A CA 1
ATOM 1421 C C . ASN A 1 181 ? -2.944 -7.437 -4.527 1.00 86.62 181 ASN A C 1
ATOM 1423 O O . ASN A 1 181 ? -3.955 -7.625 -3.855 1.00 86.62 181 ASN A O 1
ATOM 1427 N N . GLY A 1 182 ? -1.747 -7.871 -4.128 1.00 88.19 182 GLY A N 1
ATOM 1428 C CA . GLY A 1 182 ? -1.530 -8.626 -2.894 1.00 88.19 182 GLY A CA 1
ATOM 1429 C C . GLY A 1 182 ? -1.911 -7.840 -1.634 1.00 88.19 182 GLY A C 1
ATOM 1430 O O . GLY A 1 182 ? -2.461 -8.405 -0.683 1.00 88.19 182 GLY A O 1
ATOM 1431 N N . LEU A 1 183 ? -1.693 -6.523 -1.627 1.00 89.38 183 LEU A N 1
ATOM 1432 C CA . LEU A 1 183 ? -2.160 -5.639 -0.558 1.00 89.38 183 LEU A CA 1
ATOM 1433 C C . LEU A 1 183 ? -3.685 -5.509 -0.550 1.00 89.38 183 LEU A C 1
ATOM 1435 O O . LEU A 1 183 ? -4.288 -5.596 0.522 1.00 89.38 183 LEU A O 1
ATOM 1439 N N . ALA A 1 184 ? -4.311 -5.355 -1.719 1.00 91.69 184 ALA A N 1
ATOM 1440 C CA . ALA A 1 184 ? -5.767 -5.342 -1.845 1.00 91.69 184 ALA A CA 1
ATOM 1441 C C . ALA A 1 184 ? -6.392 -6.668 -1.378 1.00 91.69 184 ALA A C 1
ATOM 1443 O O . ALA A 1 184 ? -7.368 -6.656 -0.630 1.00 91.69 184 ALA A O 1
ATOM 1444 N N . ASP A 1 185 ? -5.792 -7.808 -1.722 1.00 93.50 185 ASP A N 1
ATOM 1445 C CA . ASP A 1 185 ? -6.229 -9.130 -1.264 1.00 93.50 185 ASP A CA 1
ATOM 1446 C C . ASP A 1 185 ? -6.058 -9.302 0.245 1.00 93.50 185 ASP A C 1
ATOM 1448 O O . ASP A 1 185 ? -6.942 -9.832 0.922 1.00 93.50 185 ASP A O 1
ATOM 1452 N N . THR A 1 186 ? -4.957 -8.803 0.806 1.00 94.94 186 THR A N 1
ATOM 1453 C CA . THR A 1 186 ? -4.734 -8.822 2.256 1.00 94.94 186 THR A CA 1
ATOM 1454 C C . THR A 1 186 ? -5.765 -7.965 2.989 1.00 94.94 186 THR A C 1
ATOM 1456 O O . THR A 1 186 ? -6.297 -8.381 4.024 1.00 94.94 186 THR A O 1
ATOM 1459 N N . ALA A 1 187 ? -6.098 -6.793 2.446 1.00 94.56 187 ALA A N 1
ATOM 1460 C CA . ALA A 1 187 ? -7.144 -5.927 2.975 1.00 94.56 187 ALA A CA 1
ATOM 1461 C C . ALA A 1 187 ? -8.537 -6.570 2.858 1.00 94.56 187 ALA A C 1
ATOM 1463 O O . ALA A 1 187 ? -9.316 -6.532 3.812 1.00 94.56 187 ALA A O 1
ATOM 1464 N N . ALA A 1 188 ? -8.839 -7.241 1.745 1.00 95.44 188 ALA A N 1
ATOM 1465 C CA . ALA A 1 188 ? -10.087 -7.980 1.573 1.00 95.44 188 ALA A CA 1
ATOM 1466 C C . ALA A 1 188 ? -10.183 -9.157 2.561 1.00 95.44 188 ALA A C 1
ATOM 1468 O O . ALA A 1 188 ? -11.222 -9.376 3.186 1.00 95.44 188 ALA A O 1
ATOM 1469 N N . ALA A 1 189 ? -9.082 -9.883 2.776 1.00 95.12 189 ALA A N 1
ATOM 1470 C CA . ALA A 1 189 ? -9.004 -10.947 3.772 1.00 95.12 189 ALA A CA 1
ATOM 1471 C C . ALA A 1 189 ? -9.199 -10.410 5.198 1.00 95.12 189 ALA A C 1
ATOM 1473 O O . ALA A 1 189 ? -9.874 -11.048 6.009 1.00 95.12 189 ALA A O 1
ATOM 1474 N N . LEU A 1 190 ? -8.652 -9.231 5.510 1.00 95.44 190 LEU A N 1
ATOM 1475 C CA . LEU A 1 190 ? -8.919 -8.533 6.764 1.00 95.44 190 LEU A CA 1
ATOM 1476 C C . LEU A 1 190 ? -10.413 -8.217 6.913 1.00 95.44 190 LEU A C 1
ATOM 1478 O O . LEU A 1 190 ? -10.988 -8.596 7.931 1.00 95.44 190 LEU A O 1
ATOM 1482 N N . ALA A 1 191 ? -11.041 -7.583 5.920 1.00 95.56 191 ALA A N 1
ATOM 1483 C CA . ALA A 1 191 ? -12.467 -7.254 5.949 1.00 95.56 191 ALA A CA 1
ATOM 1484 C C . ALA A 1 191 ? -13.337 -8.498 6.168 1.00 95.56 191 ALA A C 1
ATOM 1486 O O . ALA A 1 191 ? -14.181 -8.522 7.066 1.00 95.56 191 ALA A O 1
ATOM 1487 N N . LYS A 1 192 ? -13.031 -9.588 5.458 1.00 96.00 192 LYS A N 1
ATOM 1488 C CA . LYS A 1 192 ? -13.706 -10.877 5.629 1.00 96.00 192 LYS A CA 1
ATOM 1489 C C . LYS A 1 192 ? -13.577 -11.428 7.052 1.00 96.00 192 LYS A C 1
ATOM 1491 O O . LYS A 1 192 ? -14.562 -11.915 7.599 1.00 96.00 192 LYS A O 1
ATOM 1496 N N . ARG A 1 193 ? -12.393 -11.345 7.675 1.00 95.44 193 ARG A N 1
ATOM 1497 C CA . ARG A 1 193 ? -12.192 -11.765 9.080 1.00 95.44 193 ARG A CA 1
ATOM 1498 C C . ARG A 1 193 ? -13.011 -10.935 10.068 1.00 95.44 193 ARG A C 1
ATOM 1500 O O . ARG A 1 193 ? -13.362 -11.451 11.121 1.00 95.44 193 ARG A O 1
ATOM 1507 N N . GLN A 1 194 ? -13.312 -9.687 9.723 1.00 95.75 194 GLN A N 1
ATOM 1508 C CA . GLN A 1 194 ? -14.158 -8.791 10.514 1.00 95.75 194 GLN A CA 1
ATOM 1509 C C . GLN A 1 194 ? -15.656 -8.947 10.197 1.00 95.75 194 GLN A C 1
ATOM 1511 O O . GLN A 1 194 ? -16.474 -8.215 10.740 1.00 95.75 194 GLN A O 1
ATOM 1516 N N . GLY A 1 195 ? -16.035 -9.888 9.322 1.00 94.19 195 GLY A N 1
ATOM 1517 C CA . GLY A 1 195 ? -17.429 -10.098 8.922 1.00 94.19 195 GLY A CA 1
ATOM 1518 C C . GLY A 1 195 ? -17.975 -9.044 7.954 1.00 94.19 195 GLY A C 1
ATOM 1519 O O . GLY A 1 195 ? -19.185 -8.971 7.762 1.00 94.19 195 GLY A O 1
ATOM 1520 N N . VAL A 1 196 ? -17.107 -8.243 7.333 1.00 94.62 196 VAL A N 1
ATOM 1521 C CA . VAL A 1 196 ? -17.488 -7.191 6.384 1.00 94.62 196 VAL A CA 1
ATOM 1522 C C . VAL A 1 196 ? -17.510 -7.758 4.968 1.00 94.62 196 VAL A C 1
ATOM 1524 O O . VAL A 1 196 ? -16.521 -8.331 4.504 1.00 94.62 196 VAL A O 1
ATOM 1527 N N . GLN A 1 197 ? -18.636 -7.594 4.272 1.00 89.50 197 GLN A N 1
ATOM 1528 C CA . GLN A 1 197 ? -18.723 -7.890 2.844 1.00 89.50 197 GLN A CA 1
ATOM 1529 C C . GLN A 1 197 ? -18.255 -6.685 2.033 1.00 89.50 197 GLN A C 1
ATOM 1531 O O . GLN A 1 197 ? -18.738 -5.573 2.221 1.00 89.50 197 GLN A O 1
ATOM 1536 N N . VAL A 1 198 ? -17.323 -6.931 1.118 1.00 85.62 198 VAL A N 1
ATOM 1537 C CA . VAL A 1 198 ? -16.839 -5.951 0.148 1.00 85.62 198 VAL A CA 1
ATOM 1538 C C . VAL A 1 198 ? -17.364 -6.403 -1.205 1.00 85.62 198 VAL A C 1
ATOM 1540 O O . VAL A 1 198 ? -17.079 -7.524 -1.623 1.00 85.62 198 VAL A O 1
ATOM 1543 N N . THR A 1 199 ? -18.175 -5.578 -1.856 1.00 74.75 199 THR A N 1
ATOM 1544 C CA . THR A 1 199 ? -18.612 -5.833 -3.231 1.00 74.75 199 THR A CA 1
ATOM 1545 C C . THR A 1 199 ? -17.511 -5.408 -4.193 1.00 74.75 199 THR A C 1
ATOM 1547 O O . THR A 1 199 ? -16.975 -4.302 -4.057 1.00 74.75 199 THR A O 1
ATOM 1550 N N . ASP A 1 200 ? -17.177 -6.298 -5.128 1.00 62.41 200 ASP A N 1
ATOM 1551 C CA . ASP A 1 200 ? -16.222 -6.026 -6.204 1.00 62.41 200 ASP A CA 1
ATOM 1552 C C . ASP A 1 200 ? -16.723 -4.943 -7.163 1.00 62.41 200 ASP A C 1
ATOM 1554 O O . ASP A 1 200 ? -17.942 -4.886 -7.448 1.00 62.41 200 ASP A O 1
#

Radius of gyration: 22.14 Å; chains: 1; bounding box: 56×41×60 Å